Protein AF-N1PFD7-F1 (afdb_monomer_lite)

Structure (mmCIF, N/CA/C/O backbone):
data_AF-N1PFD7-F1
#
_entry.id   AF-N1PFD7-F1
#
loop_
_atom_site.group_PDB
_atom_site.id
_atom_site.type_symbol
_atom_site.label_atom_id
_atom_site.label_alt_id
_atom_site.label_comp_id
_atom_site.label_asym_id
_atom_site.label_entity_id
_atom_site.label_seq_id
_atom_site.pdbx_PDB_ins_code
_atom_site.Cartn_x
_atom_site.Cartn_y
_atom_site.Cartn_z
_atom_site.occupancy
_atom_site.B_iso_or_equiv
_atom_site.auth_seq_id
_atom_site.auth_comp_id
_atom_site.auth_asym_id
_atom_site.auth_atom_id
_atom_site.pdbx_PDB_model_num
ATOM 1 N N . MET A 1 1 ? -35.539 -11.789 31.499 1.00 64.06 1 MET A N 1
ATOM 2 C CA . MET A 1 1 ? -35.642 -10.390 31.976 1.00 64.06 1 MET A CA 1
ATOM 3 C C . MET A 1 1 ? -35.023 -10.196 33.360 1.00 64.06 1 MET A C 1
ATOM 5 O O . MET A 1 1 ? -34.307 -9.220 33.540 1.00 64.06 1 MET A O 1
ATOM 9 N N . ASP A 1 2 ? -35.191 -11.136 34.292 1.00 78.62 2 ASP A N 1
ATOM 10 C CA . ASP A 1 2 ? -34.724 -10.985 35.685 1.00 78.62 2 ASP A CA 1
ATOM 11 C C . ASP A 1 2 ? -33.212 -10.752 35.835 1.00 78.62 2 ASP A C 1
ATOM 13 O O . ASP A 1 2 ? -32.789 -9.860 36.567 1.00 78.62 2 ASP A O 1
ATOM 17 N N . ALA A 1 3 ? -32.384 -11.472 35.070 1.00 84.75 3 ALA A N 1
ATOM 18 C CA . ALA A 1 3 ? -30.929 -11.290 35.098 1.00 84.75 3 ALA A CA 1
ATOM 19 C C . ALA A 1 3 ? -30.470 -9.917 34.567 1.00 84.75 3 ALA A C 1
ATOM 21 O O . ALA A 1 3 ? -29.478 -9.369 35.043 1.00 84.75 3 ALA A O 1
ATOM 22 N N . HIS A 1 4 ? -31.184 -9.346 33.590 1.00 88.06 4 HIS A N 1
ATOM 23 C CA . HIS A 1 4 ? -30.894 -8.007 33.073 1.00 88.06 4 HIS A CA 1
ATOM 24 C C . HIS A 1 4 ? -31.263 -6.935 34.100 1.00 88.06 4 HIS A C 1
ATOM 26 O O . HIS A 1 4 ? -30.451 -6.062 34.396 1.00 88.06 4 HIS A O 1
ATOM 32 N N . ALA A 1 5 ? -32.461 -7.041 34.684 1.00 90.81 5 ALA A N 1
ATOM 33 C CA . ALA A 1 5 ? -32.922 -6.121 35.715 1.00 90.81 5 ALA A CA 1
ATOM 34 C C . ALA A 1 5 ? -31.962 -6.092 36.913 1.00 90.81 5 ALA A C 1
ATOM 36 O O . ALA A 1 5 ? -31.643 -5.017 37.416 1.00 90.81 5 ALA A O 1
ATOM 37 N N . GLU A 1 6 ? -31.436 -7.249 37.321 1.00 90.44 6 GLU A N 1
ATOM 38 C CA . GLU A 1 6 ? -30.446 -7.324 38.395 1.00 90.44 6 GLU A CA 1
ATOM 39 C C . GLU A 1 6 ? -29.131 -6.622 38.041 1.00 90.44 6 GLU A C 1
ATOM 41 O O . GLU A 1 6 ? -28.630 -5.813 38.822 1.00 90.44 6 GLU A O 1
ATOM 46 N N . ARG A 1 7 ? -28.608 -6.845 36.829 1.00 89.62 7 ARG A N 1
ATOM 47 C CA . ARG A 1 7 ? -27.406 -6.143 36.352 1.00 89.62 7 ARG A CA 1
ATOM 48 C C . ARG A 1 7 ? -27.603 -4.629 36.315 1.00 89.62 7 ARG A C 1
ATOM 50 O O . ARG A 1 7 ? -26.727 -3.892 36.758 1.00 89.62 7 ARG A O 1
ATOM 57 N N . VAL A 1 8 ? -28.753 -4.165 35.826 1.00 91.62 8 VAL A N 1
ATOM 58 C CA . VAL A 1 8 ? -29.091 -2.735 35.794 1.00 91.62 8 VAL A CA 1
ATOM 59 C C . VAL A 1 8 ? -29.184 -2.162 37.208 1.00 91.62 8 VAL A C 1
ATOM 61 O O . VAL A 1 8 ? -28.657 -1.077 37.451 1.00 91.62 8 VAL A O 1
ATOM 64 N N . ARG A 1 9 ? -29.788 -2.889 38.159 1.00 93.38 9 ARG A N 1
ATOM 65 C CA . ARG A 1 9 ? -29.837 -2.474 39.571 1.00 93.38 9 ARG A CA 1
ATOM 66 C C . ARG A 1 9 ? -28.442 -2.322 40.168 1.00 93.38 9 ARG A C 1
ATOM 68 O O . ARG A 1 9 ? -28.186 -1.307 40.810 1.00 93.38 9 ARG A O 1
ATOM 75 N N . GLN A 1 10 ? -27.545 -3.274 39.914 1.00 91.19 10 GLN A N 1
ATOM 76 C CA . GLN A 1 10 ? -26.170 -3.199 40.404 1.00 91.19 10 GLN A CA 1
ATOM 77 C C . GLN A 1 10 ? -25.421 -2.000 39.808 1.00 91.19 10 GLN A C 1
ATOM 79 O O . GLN A 1 10 ? -24.854 -1.201 40.547 1.00 91.19 10 GLN A O 1
ATOM 84 N N . ILE A 1 11 ? -25.495 -1.811 38.487 1.00 91.69 11 ILE A N 1
ATOM 85 C CA . ILE A 1 11 ? -24.873 -0.672 37.792 1.00 91.69 11 ILE A CA 1
ATOM 86 C C . ILE A 1 11 ? -25.395 0.664 38.342 1.00 91.69 11 ILE A C 1
ATOM 88 O O . ILE A 1 11 ? -24.620 1.596 38.562 1.00 91.69 11 ILE A O 1
ATOM 92 N N . ALA A 1 12 ? -26.704 0.763 38.587 1.00 93.00 12 ALA A N 1
ATOM 93 C CA . ALA A 1 12 ? -27.317 1.955 39.161 1.00 93.00 12 ALA A CA 1
ATOM 94 C C . ALA A 1 12 ? -26.865 2.201 40.610 1.00 93.00 12 ALA A C 1
ATOM 96 O O . ALA A 1 12 ? -26.624 3.350 40.986 1.00 93.00 12 ALA A O 1
ATOM 97 N N . ALA A 1 13 ? -26.720 1.144 41.415 1.00 93.25 13 ALA A N 1
ATOM 98 C CA . ALA A 1 13 ? -26.208 1.235 42.780 1.00 93.25 13 ALA A CA 1
ATOM 99 C C . ALA A 1 13 ? -24.746 1.709 42.807 1.00 93.25 13 ALA A C 1
ATOM 101 O O . ALA A 1 13 ? -24.420 2.616 43.574 1.00 93.25 13 ALA A O 1
ATOM 102 N N . ASP A 1 14 ? -23.899 1.178 41.924 1.00 90.88 14 ASP A N 1
ATOM 103 C CA . ASP A 1 14 ? -22.492 1.574 41.806 1.00 90.88 14 ASP A CA 1
ATOM 104 C C . ASP A 1 14 ? -22.367 3.042 41.365 1.00 90.88 14 ASP A C 1
ATOM 106 O O . ASP A 1 14 ? -21.641 3.830 41.978 1.00 90.88 14 ASP A O 1
ATOM 110 N N . ALA A 1 15 ? -23.137 3.449 40.348 1.00 91.62 15 ALA A N 1
ATOM 111 C CA . ALA A 1 15 ? -23.179 4.834 39.876 1.00 91.62 15 ALA A CA 1
ATOM 112 C C . ALA A 1 15 ? -23.631 5.804 40.976 1.00 91.62 15 ALA A C 1
ATOM 114 O O . ALA A 1 15 ? -23.041 6.876 41.143 1.00 91.62 15 ALA A O 1
ATOM 115 N N . LYS A 1 16 ? -24.645 5.412 41.757 1.00 93.44 16 LYS A N 1
ATOM 116 C CA . LYS A 1 16 ? -25.110 6.182 42.912 1.00 93.44 16 LYS A CA 1
ATOM 117 C C . LYS A 1 16 ? -24.032 6.274 43.995 1.00 93.44 16 LYS A C 1
ATOM 119 O O . LYS A 1 16 ? -23.765 7.368 44.477 1.00 93.44 16 LYS A O 1
ATOM 124 N N . GLY A 1 17 ? -23.354 5.172 44.315 1.00 92.62 17 GLY A N 1
ATOM 125 C CA . GLY A 1 17 ? -22.257 5.158 45.286 1.00 92.62 17 GLY A CA 1
ATOM 126 C C . GLY A 1 17 ? -21.114 6.105 44.906 1.00 92.62 17 GLY A C 1
ATOM 127 O O . GLY A 1 17 ? -20.614 6.856 45.749 1.00 92.62 17 GLY A O 1
ATOM 128 N N . PHE A 1 18 ? -20.732 6.151 43.626 1.00 91.75 18 PHE A N 1
ATOM 129 C CA . PHE A 1 18 ? -19.716 7.100 43.159 1.00 91.75 18 PHE A CA 1
ATOM 130 C C . PHE A 1 18 ? -20.194 8.554 43.181 1.00 91.75 18 PHE A C 1
ATOM 132 O O . PHE A 1 18 ? -19.414 9.450 43.512 1.00 91.75 18 PHE A O 1
ATOM 139 N N . HIS A 1 19 ? -21.468 8.796 42.865 1.00 90.06 19 HIS A N 1
ATOM 140 C CA . HIS A 1 19 ? -22.068 10.124 42.966 1.00 90.06 19 HIS A CA 1
ATOM 141 C C . HIS A 1 19 ? -22.077 10.632 44.417 1.00 90.06 19 HIS A C 1
ATOM 143 O O . HIS A 1 19 ? -21.604 11.739 44.686 1.00 90.06 19 HIS A O 1
ATOM 149 N N . ASP A 1 20 ? -22.534 9.805 45.358 1.00 93.31 20 ASP A N 1
ATOM 150 C CA . ASP A 1 20 ? -22.651 10.157 46.778 1.00 93.31 20 ASP A CA 1
ATOM 151 C C . ASP A 1 20 ? -21.273 10.415 47.416 1.00 93.31 20 ASP A C 1
ATOM 153 O O . ASP A 1 20 ? -21.113 11.318 48.239 1.00 93.31 20 ASP A O 1
ATOM 157 N N . THR A 1 21 ? -20.241 9.690 46.972 1.00 91.88 21 THR A N 1
ATOM 158 C CA . THR A 1 21 ? -18.845 9.879 47.411 1.00 91.88 21 THR A CA 1
ATOM 159 C C . THR A 1 21 ? -18.088 10.968 46.641 1.00 91.88 21 THR A C 1
ATOM 161 O O . THR A 1 21 ? -16.907 11.200 46.910 1.00 91.88 21 THR A O 1
ATOM 164 N N . LYS A 1 22 ? -18.740 11.657 45.689 1.00 90.25 22 LYS A N 1
ATOM 165 C CA . LYS A 1 22 ? -18.141 12.663 44.787 1.00 90.25 22 LYS A CA 1
ATOM 166 C C . LYS A 1 22 ? -16.885 12.163 44.055 1.00 90.25 22 LYS A C 1
ATOM 168 O O . LYS A 1 22 ? -16.014 12.956 43.685 1.00 90.25 22 LYS A O 1
ATOM 173 N N . GLN A 1 23 ? -16.779 10.855 43.830 1.00 88.69 23 GLN A N 1
ATOM 174 C CA . GLN A 1 23 ? -15.672 10.272 43.085 1.00 88.69 23 GLN A CA 1
ATOM 175 C C . GLN A 1 23 ? -15.891 10.431 41.582 1.00 88.69 23 GLN A C 1
ATOM 177 O O . GLN A 1 23 ? -16.994 10.272 41.063 1.00 88.69 23 GLN A O 1
ATOM 182 N N . ARG A 1 24 ? -14.809 10.711 40.850 1.00 87.88 24 ARG A N 1
ATOM 183 C CA . ARG A 1 24 ? -14.836 10.655 39.385 1.00 87.88 24 ARG A CA 1
ATOM 184 C C . ARG A 1 24 ? -14.820 9.197 38.942 1.00 87.88 24 ARG A C 1
ATOM 186 O O . ARG A 1 24 ? -13.932 8.446 39.339 1.00 87.88 24 ARG A O 1
ATOM 193 N N . TRP A 1 25 ? -15.746 8.835 38.063 1.00 88.81 25 TRP A N 1
ATOM 194 C CA . TRP A 1 25 ? -15.863 7.485 37.525 1.00 88.81 25 TRP A CA 1
ATOM 195 C C . TRP A 1 25 ? -16.022 7.495 36.000 1.00 88.81 25 TRP A C 1
ATOM 197 O O . TRP A 1 25 ? -16.266 8.539 35.389 1.00 88.81 25 TRP A O 1
ATOM 207 N N . ARG A 1 26 ? -15.825 6.335 35.369 1.00 87.25 26 ARG A N 1
ATOM 208 C CA . ARG A 1 26 ? -16.063 6.101 33.934 1.00 87.25 26 ARG A CA 1
ATOM 209 C C . ARG A 1 26 ? -16.787 4.780 33.711 1.00 87.25 26 ARG A C 1
ATOM 211 O O . ARG A 1 26 ? -16.725 3.889 34.550 1.00 87.25 26 ARG A O 1
ATOM 218 N N . ILE A 1 27 ? -17.427 4.649 32.553 1.00 86.75 27 ILE A N 1
ATOM 219 C CA . ILE A 1 27 ? -17.994 3.381 32.088 1.00 86.75 27 ILE A CA 1
ATOM 220 C C . ILE A 1 27 ? -16.948 2.678 31.231 1.00 86.75 27 ILE A C 1
ATOM 222 O O . ILE A 1 27 ? -16.462 3.249 30.255 1.00 86.75 27 ILE A O 1
ATOM 226 N N . ASN A 1 28 ? -16.616 1.443 31.589 1.00 83.31 28 ASN A N 1
ATOM 227 C CA . ASN A 1 28 ? -15.932 0.527 30.695 1.00 83.31 28 ASN A CA 1
ATOM 228 C C . ASN A 1 28 ? -16.988 -0.318 29.988 1.00 83.31 28 ASN A C 1
ATOM 230 O O . ASN A 1 28 ? -17.756 -1.030 30.628 1.00 83.31 28 ASN A O 1
ATOM 234 N N . HIS A 1 29 ? -17.035 -0.223 28.669 1.00 77.62 29 HIS A N 1
ATOM 235 C CA . HIS A 1 29 ? -17.922 -1.029 27.836 1.00 77.62 29 HIS A CA 1
ATOM 236 C C . HIS A 1 29 ? -17.163 -2.136 27.086 1.00 77.62 29 HIS A C 1
ATOM 238 O O . HIS A 1 29 ? -17.725 -2.813 26.237 1.00 77.62 29 HIS A O 1
ATOM 244 N N . GLY A 1 30 ? -15.888 -2.363 27.426 1.00 76.44 30 GLY A N 1
ATOM 245 C CA . GLY A 1 30 ? -15.042 -3.370 26.792 1.00 76.44 30 GLY A CA 1
ATOM 246 C C . GLY A 1 30 ? -14.397 -2.843 25.511 1.00 76.44 30 GLY A C 1
ATOM 247 O O . GLY A 1 30 ? -13.691 -1.832 25.537 1.00 76.44 30 GLY A O 1
ATOM 248 N N . SER A 1 31 ? -14.601 -3.535 24.388 1.00 65.69 31 SER A N 1
ATOM 249 C CA . SER A 1 31 ? -14.050 -3.109 23.102 1.00 65.69 31 SER A CA 1
ATOM 250 C C . SER A 1 31 ? -14.822 -1.915 22.560 1.00 65.69 31 SER A C 1
ATOM 252 O O . SER A 1 31 ? -16.031 -1.967 22.344 1.00 65.69 31 SER A O 1
ATOM 254 N N . THR A 1 32 ? -14.102 -0.837 22.294 1.00 63.28 32 THR A N 1
ATOM 255 C CA . THR A 1 32 ? -14.643 0.348 21.640 1.00 63.28 32 THR A CA 1
ATOM 256 C C . THR A 1 32 ? -14.026 0.390 20.250 1.00 63.28 32 THR A C 1
ATOM 258 O O . THR A 1 32 ? -12.801 0.341 20.152 1.00 63.28 32 THR A O 1
ATOM 261 N N . ASN A 1 33 ? -14.812 0.576 19.188 1.00 60.03 33 ASN A N 1
ATOM 262 C CA . ASN A 1 33 ? -14.269 0.902 17.858 1.00 60.03 33 ASN A CA 1
ATOM 263 C C . ASN A 1 33 ? -13.680 2.333 17.804 1.00 60.03 33 ASN A C 1
ATOM 265 O O . ASN A 1 33 ? -13.543 2.937 16.744 1.00 60.03 33 ASN A O 1
ATOM 269 N N . SER A 1 34 ? -13.338 2.905 18.964 1.00 61.59 34 SER A N 1
ATOM 270 C CA . SER A 1 34 ? -12.651 4.177 19.087 1.00 61.59 34 SER A CA 1
ATOM 271 C C . SER A 1 34 ? -11.149 3.959 18.980 1.00 61.59 34 SER A C 1
ATOM 273 O O . SER A 1 34 ? -10.547 3.200 19.735 1.00 61.59 34 SER A O 1
ATOM 275 N N . THR A 1 35 ? -10.518 4.712 18.089 1.00 60.19 35 THR A N 1
ATOM 276 C CA . THR A 1 35 ? -9.057 4.801 17.981 1.00 60.19 35 THR A CA 1
ATOM 277 C C . THR A 1 35 ? -8.436 5.681 19.072 1.00 60.19 35 THR A C 1
ATOM 279 O O . THR A 1 35 ? -7.214 5.834 19.126 1.00 60.19 35 THR A O 1
ATOM 282 N N . ARG A 1 36 ? -9.252 6.278 19.955 1.00 65.00 36 ARG A N 1
ATOM 283 C CA . ARG A 1 36 ? -8.788 7.173 21.016 1.00 65.00 36 ARG A CA 1
ATOM 284 C C . ARG A 1 36 ? -8.163 6.368 22.149 1.00 65.00 36 ARG A C 1
ATOM 286 O O . ARG A 1 36 ? -8.782 5.455 22.685 1.00 65.00 36 ARG A O 1
ATOM 293 N N . ASN A 1 37 ? -6.962 6.759 22.568 1.00 59.97 37 ASN A N 1
ATOM 294 C CA . ASN A 1 37 ? -6.283 6.114 23.685 1.00 59.97 37 ASN A CA 1
ATOM 295 C C . ASN A 1 37 ? -7.033 6.426 24.994 1.00 59.97 37 ASN A C 1
ATOM 297 O O . ASN A 1 37 ? -6.977 7.548 25.506 1.00 59.97 37 ASN A O 1
ATOM 301 N N . GLN A 1 38 ? -7.809 5.468 25.501 1.00 63.84 38 GLN A N 1
ATOM 302 C CA . GLN A 1 38 ? -8.575 5.631 26.732 1.00 63.84 38 GLN A CA 1
ATOM 303 C C . GLN A 1 38 ? -7.774 5.079 27.916 1.00 63.84 38 GLN A C 1
ATOM 305 O O . GLN A 1 38 ? -7.751 3.878 28.156 1.00 63.84 38 GLN A O 1
ATOM 310 N N . SER A 1 39 ? -7.117 5.958 28.678 1.00 62.47 39 SER A N 1
ATOM 311 C CA . SER A 1 39 ? -6.536 5.581 29.972 1.00 62.47 39 SER A CA 1
ATOM 312 C C . SER A 1 39 ? -7.609 5.627 31.061 1.00 62.47 39 SER A C 1
ATOM 314 O O . SER A 1 39 ? -8.247 6.662 31.267 1.00 62.47 39 SER A O 1
ATOM 316 N N . THR A 1 40 ? -7.793 4.508 31.759 1.00 65.19 40 THR A N 1
ATOM 317 C CA . THR A 1 40 ? -8.616 4.375 32.976 1.00 65.19 40 THR A CA 1
ATOM 318 C C . THR A 1 40 ? -7.760 4.296 34.245 1.00 65.19 40 THR A C 1
ATOM 320 O O . THR A 1 40 ? -8.276 4.066 35.338 1.00 65.19 40 THR A O 1
ATOM 323 N N . LYS A 1 41 ? -6.439 4.491 34.125 1.00 64.44 41 LYS A N 1
ATOM 324 C CA . LYS A 1 41 ? -5.487 4.312 35.226 1.00 64.44 41 LYS A CA 1
ATOM 325 C C . LYS A 1 41 ? -5.784 5.308 36.356 1.00 64.44 41 LYS A C 1
ATOM 327 O O . LYS A 1 41 ? -5.662 6.514 36.162 1.00 64.44 41 LYS A O 1
ATOM 332 N N . GLY A 1 42 ? -6.160 4.786 37.525 1.00 68.56 42 GLY A N 1
ATOM 333 C CA . GLY A 1 42 ? -6.456 5.578 38.726 1.00 68.56 42 GLY A CA 1
ATOM 334 C C . GLY A 1 42 ? -7.877 6.152 38.807 1.00 68.56 42 GLY A C 1
ATOM 335 O O . GLY A 1 42 ? -8.118 7.006 39.654 1.00 68.56 42 GLY A O 1
ATOM 336 N N . MET A 1 43 ? -8.808 5.717 37.951 1.00 76.94 43 MET A N 1
ATOM 337 C CA . MET A 1 43 ? -10.224 6.097 38.034 1.00 76.94 43 MET A CA 1
ATOM 338 C C . MET A 1 43 ? -11.087 4.921 38.494 1.00 76.94 43 MET A C 1
ATOM 340 O O . MET A 1 43 ? -10.809 3.778 38.139 1.00 76.94 43 MET A O 1
ATOM 344 N N . SER A 1 44 ? -12.163 5.211 39.225 1.00 84.62 44 SER A N 1
ATOM 345 C CA . SER A 1 44 ? -13.221 4.235 39.497 1.00 84.62 44 SER A CA 1
ATOM 346 C C . SER A 1 44 ? -13.962 3.901 38.196 1.00 84.62 44 SER A C 1
ATOM 348 O O . SER A 1 44 ? -14.225 4.788 37.377 1.00 84.62 44 SER A O 1
ATOM 350 N N . VAL A 1 45 ? -14.276 2.626 37.967 1.00 87.44 45 VAL A N 1
ATOM 351 C CA . VAL A 1 45 ? -14.846 2.151 36.698 1.00 87.44 45 VAL A CA 1
ATOM 352 C C . VAL A 1 45 ? -16.076 1.292 36.957 1.00 87.44 45 VAL A C 1
ATOM 354 O O . VAL A 1 45 ? -16.018 0.368 37.761 1.00 87.44 45 VAL A O 1
ATOM 357 N N . ILE A 1 46 ? -17.160 1.572 36.233 1.00 89.38 46 ILE A N 1
ATOM 358 C CA . ILE A 1 46 ? -18.333 0.698 36.135 1.00 89.38 46 ILE A CA 1
ATOM 359 C C . ILE A 1 46 ? -18.174 -0.163 34.886 1.00 89.38 46 ILE A C 1
ATOM 361 O O . ILE A 1 46 ? -18.070 0.369 33.778 1.00 89.38 46 ILE A O 1
ATOM 365 N N . ASP A 1 47 ? -18.136 -1.481 35.056 1.00 85.56 47 ASP A N 1
ATOM 366 C CA . ASP A 1 47 ? -17.981 -2.424 33.949 1.00 85.56 47 ASP A CA 1
ATOM 367 C C . ASP A 1 47 ? -19.344 -2.864 33.396 1.00 85.56 47 ASP A C 1
ATOM 369 O O . ASP A 1 47 ? -20.140 -3.513 34.070 1.00 85.56 47 ASP A O 1
ATOM 373 N N . THR A 1 48 ? -19.594 -2.517 32.137 1.00 88.50 48 THR A N 1
ATOM 374 C CA . THR A 1 48 ? -20.792 -2.889 31.371 1.00 88.50 48 THR A CA 1
ATOM 375 C C . THR A 1 48 ? -20.475 -3.880 30.251 1.00 88.50 48 THR A C 1
ATOM 377 O O . THR A 1 48 ? -21.376 -4.267 29.510 1.00 88.50 48 THR A O 1
ATOM 380 N N . SER A 1 49 ? -19.222 -4.341 30.125 1.00 84.75 49 SER A N 1
ATOM 381 C CA . SER A 1 49 ? -18.765 -5.215 29.028 1.00 84.75 49 SER A CA 1
ATOM 382 C C . SER A 1 49 ? -19.553 -6.525 28.899 1.00 84.75 49 SER A C 1
ATOM 384 O O . SER A 1 49 ? -19.645 -7.093 27.815 1.00 84.75 49 SER A O 1
ATOM 386 N N . LYS A 1 50 ? -20.177 -6.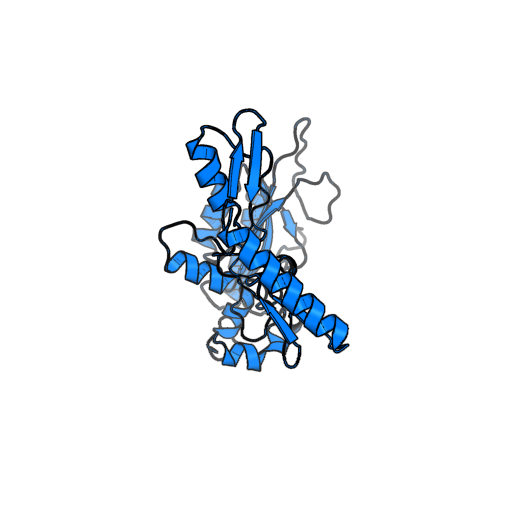985 29.990 1.00 85.81 50 LYS A N 1
ATOM 387 C CA . LYS A 1 50 ? -21.012 -8.197 30.036 1.00 85.81 50 LYS A CA 1
ATOM 388 C C . LYS A 1 50 ? -22.480 -7.973 29.647 1.00 85.81 50 LYS A C 1
ATOM 390 O O . LYS A 1 50 ? -23.267 -8.915 29.694 1.00 85.81 50 LYS A O 1
ATOM 395 N N . MET A 1 51 ? -22.874 -6.743 29.314 1.00 89.31 51 MET A N 1
ATOM 396 C CA . MET A 1 51 ? -24.225 -6.417 28.851 1.00 89.31 51 MET A CA 1
ATOM 397 C C . MET A 1 51 ? -24.364 -6.680 27.343 1.00 89.31 51 MET A C 1
ATOM 399 O O . MET A 1 51 ? -24.453 -5.741 26.556 1.00 89.31 51 MET A O 1
ATOM 403 N N . ASN A 1 52 ? -24.332 -7.948 26.940 1.00 90.12 52 ASN A N 1
ATOM 404 C CA . ASN A 1 52 ? -24.271 -8.395 25.546 1.00 90.12 52 ASN A CA 1
ATOM 405 C C . ASN A 1 52 ? -25.351 -9.432 25.171 1.00 90.12 52 ASN A C 1
ATOM 407 O O . ASN A 1 52 ? -25.138 -10.246 24.273 1.00 90.12 52 ASN A O 1
ATOM 411 N N . HIS A 1 53 ? -26.507 -9.413 25.840 1.00 90.94 53 HIS A N 1
ATOM 412 C CA . HIS A 1 53 ? -27.611 -10.340 25.579 1.00 90.94 53 HIS A CA 1
ATOM 413 C C . HIS A 1 53 ? -28.749 -9.703 24.774 1.00 90.94 53 HIS A C 1
ATOM 415 O O . HIS A 1 53 ? -29.107 -8.539 24.965 1.00 90.94 53 HIS A O 1
ATOM 421 N N . ILE A 1 54 ? -29.387 -10.519 23.937 1.00 91.81 54 ILE A N 1
ATOM 422 C CA . ILE A 1 54 ? -30.687 -10.211 23.335 1.00 91.81 54 ILE A CA 1
ATOM 423 C C . ILE A 1 54 ? -31.763 -10.562 24.365 1.00 91.81 54 ILE A C 1
ATOM 425 O O . ILE A 1 54 ? -31.795 -11.679 24.880 1.00 91.81 54 ILE A O 1
ATOM 429 N N . LEU A 1 55 ? -32.610 -9.595 24.714 1.00 92.81 55 LEU A N 1
ATOM 430 C CA . LEU A 1 55 ? -33.599 -9.730 25.785 1.00 92.81 55 LEU A CA 1
ATOM 431 C C . LEU A 1 55 ? -34.934 -10.264 25.269 1.00 92.81 55 LEU A C 1
ATOM 433 O O . LEU A 1 55 ? -35.542 -11.106 25.931 1.00 92.81 55 LEU A O 1
ATOM 437 N N . SER A 1 56 ? -35.386 -9.779 24.111 1.00 92.56 56 SER A N 1
ATOM 438 C CA . SER A 1 56 ? -36.609 -10.246 23.452 1.00 92.56 56 SER A CA 1
ATOM 439 C C . SER A 1 56 ? -36.660 -9.821 21.986 1.00 92.56 56 SER A C 1
ATOM 441 O O . SER A 1 56 ? -36.143 -8.762 21.629 1.00 92.56 56 SER A O 1
ATOM 443 N N . ILE A 1 57 ? -37.346 -10.614 21.163 1.00 92.38 57 ILE A N 1
ATOM 444 C CA . ILE A 1 57 ? -37.641 -10.325 19.756 1.00 92.38 57 ILE A CA 1
ATOM 445 C C . ILE A 1 57 ? -39.166 -10.338 19.603 1.00 92.38 57 ILE A C 1
ATOM 447 O O . ILE A 1 57 ? -39.802 -11.332 19.945 1.00 92.38 57 ILE A O 1
ATOM 451 N N . ASP A 1 58 ? -39.748 -9.235 19.137 1.00 92.56 58 ASP A N 1
ATOM 452 C CA . ASP A 1 58 ? -41.175 -9.097 18.827 1.00 92.56 58 ASP A CA 1
ATOM 453 C C . ASP A 1 58 ? -41.322 -9.017 17.300 1.00 92.56 58 ASP A C 1
ATOM 455 O O . ASP A 1 58 ? -41.000 -7.997 16.680 1.00 92.56 58 ASP A O 1
ATOM 459 N N . THR A 1 59 ? -41.754 -10.126 16.696 1.00 92.56 59 THR A N 1
ATOM 460 C CA . THR A 1 59 ? -41.885 -10.277 15.241 1.00 92.56 59 THR A CA 1
ATOM 461 C C . THR A 1 59 ? -43.114 -9.566 14.678 1.00 92.56 59 THR A C 1
ATOM 463 O O . THR A 1 59 ? -43.102 -9.197 13.509 1.00 92.56 59 THR A O 1
ATOM 466 N N . GLU A 1 60 ? -44.148 -9.318 15.487 1.00 92.62 60 GLU A N 1
ATOM 467 C CA . GLU A 1 60 ? -45.343 -8.586 15.053 1.00 92.62 60 GLU A CA 1
ATOM 468 C C . GLU A 1 60 ? -45.061 -7.085 14.958 1.00 92.62 60 GLU A C 1
ATOM 470 O O . GLU A 1 60 ? -45.457 -6.426 13.997 1.00 92.62 60 GLU A O 1
ATOM 475 N N . LYS A 1 61 ? -44.335 -6.538 15.941 1.00 92.75 61 LYS A N 1
ATOM 476 C CA . LYS A 1 61 ? -43.953 -5.117 15.974 1.00 92.75 61 LYS A CA 1
ATOM 477 C C . LYS A 1 61 ? -42.637 -4.818 15.267 1.00 92.75 61 LYS A C 1
ATOM 479 O O . LYS A 1 61 ? -42.239 -3.655 15.225 1.00 92.75 61 LYS A O 1
ATOM 484 N N . LEU A 1 62 ? -41.957 -5.845 14.749 1.00 89.31 62 LEU A N 1
ATOM 485 C CA . LEU A 1 62 ? -40.632 -5.748 14.128 1.00 89.31 62 LEU A CA 1
ATOM 486 C C . LEU A 1 62 ? -39.629 -5.016 15.032 1.00 89.31 62 LEU A C 1
ATOM 488 O O . LEU A 1 62 ? -38.888 -4.134 14.595 1.00 89.31 62 LEU A O 1
ATOM 492 N N . SER A 1 63 ? -39.630 -5.362 16.320 1.00 90.38 63 SER A N 1
ATOM 493 C CA . SER A 1 63 ? -38.793 -4.709 17.325 1.00 90.38 63 SER A CA 1
ATOM 494 C C . SER A 1 63 ? -37.967 -5.729 18.097 1.00 90.38 63 SER A C 1
ATOM 496 O O . SER A 1 63 ? -38.431 -6.820 18.420 1.00 90.38 63 SER A O 1
ATOM 498 N N . ILE A 1 64 ? -36.723 -5.370 18.397 1.00 90.56 64 ILE A N 1
ATOM 499 C CA . ILE A 1 64 ? -35.806 -6.194 19.176 1.00 90.56 64 ILE A CA 1
ATOM 500 C C . ILE A 1 64 ? -35.298 -5.389 20.365 1.00 90.56 64 ILE A C 1
ATOM 502 O O . ILE A 1 64 ? -34.906 -4.230 20.227 1.00 90.56 64 ILE A O 1
ATOM 506 N N . LEU A 1 65 ? -35.319 -6.005 21.543 1.00 92.50 65 LEU A N 1
ATOM 507 C CA . LEU A 1 65 ? -34.781 -5.421 22.761 1.00 92.50 65 LEU A CA 1
ATOM 508 C C . LEU A 1 65 ? -33.446 -6.096 23.070 1.00 92.50 65 LEU A C 1
ATOM 510 O O . LEU A 1 65 ? -33.392 -7.304 23.304 1.00 92.50 65 LEU A O 1
ATOM 514 N N . VAL A 1 66 ? -32.373 -5.311 23.078 1.00 91.62 66 VAL A N 1
ATOM 515 C CA . VAL A 1 66 ? -31.003 -5.792 23.282 1.00 91.62 66 VAL A CA 1
ATOM 516 C C . VAL A 1 66 ? -30.274 -4.992 24.346 1.00 91.62 66 VAL A C 1
ATOM 518 O O . VAL A 1 66 ? -30.568 -3.823 24.590 1.00 91.62 66 VAL A O 1
ATOM 521 N N . GLU A 1 67 ? -29.298 -5.633 24.975 1.00 91.56 67 GLU A N 1
ATOM 522 C CA . GLU A 1 67 ? -28.319 -4.957 25.813 1.00 91.56 67 GLU A CA 1
ATOM 523 C C . GLU A 1 67 ? -27.294 -4.164 24.961 1.00 91.56 67 GLU A C 1
ATOM 525 O O . GLU A 1 67 ? -27.050 -4.506 23.802 1.00 91.56 67 GLU A O 1
ATOM 530 N N . PRO A 1 68 ? -26.672 -3.102 25.512 1.00 86.44 68 PRO A N 1
ATOM 531 C CA . PRO A 1 68 ? -25.869 -2.140 24.745 1.00 86.44 68 PRO A CA 1
ATOM 532 C C . PRO A 1 68 ? -24.605 -2.689 24.062 1.00 86.44 68 PRO A C 1
ATOM 534 O O . PRO A 1 68 ? -24.113 -2.042 23.142 1.00 86.44 68 PRO A O 1
ATOM 537 N N . ASN A 1 69 ? -24.065 -3.837 24.486 1.00 86.38 69 ASN A N 1
ATOM 538 C CA . ASN A 1 69 ? -22.871 -4.457 23.893 1.00 86.38 69 ASN A CA 1
ATOM 539 C C . ASN A 1 69 ? -23.193 -5.714 23.062 1.00 86.38 69 ASN A C 1
ATOM 541 O O . ASN A 1 69 ? -22.307 -6.541 22.849 1.00 86.38 69 ASN A O 1
ATOM 545 N N . VAL A 1 70 ? -24.440 -5.898 22.603 1.00 86.56 70 VAL A N 1
ATOM 546 C CA . VAL A 1 70 ? -24.748 -6.932 21.599 1.00 86.56 70 VAL A CA 1
ATOM 547 C C . VAL A 1 70 ? -24.082 -6.541 20.272 1.00 86.56 70 VAL A C 1
ATOM 549 O O . VAL A 1 70 ? -24.394 -5.474 19.740 1.00 86.56 70 VAL A O 1
ATOM 552 N N . PRO A 1 71 ? -23.166 -7.362 19.728 1.00 81.31 71 PRO A N 1
ATOM 553 C CA . PRO A 1 71 ? -22.542 -7.068 18.447 1.00 81.31 71 PRO A CA 1
ATOM 554 C C . PRO A 1 71 ? -23.539 -7.281 17.296 1.00 81.31 71 PRO A C 1
ATOM 556 O O . PRO A 1 71 ? -24.497 -8.053 17.403 1.00 81.31 71 PRO A O 1
ATOM 559 N N . MET A 1 72 ? -23.338 -6.548 16.200 1.00 83.44 72 MET A N 1
ATOM 560 C CA . MET A 1 72 ? -24.292 -6.505 15.088 1.00 83.44 72 MET A CA 1
ATOM 561 C C . MET A 1 72 ? -24.433 -7.849 14.365 1.00 83.44 72 MET A C 1
ATOM 563 O O . MET A 1 72 ? -25.535 -8.204 13.956 1.00 83.44 72 MET A O 1
ATOM 567 N N . ASP A 1 73 ? -23.356 -8.625 14.263 1.00 81.62 73 ASP A N 1
ATOM 568 C CA . ASP A 1 73 ? -23.367 -9.989 13.725 1.00 81.62 73 ASP A CA 1
ATOM 569 C C . ASP A 1 73 ? -24.355 -10.898 14.479 1.00 81.62 73 ASP A C 1
ATOM 571 O O . ASP A 1 73 ? -25.188 -11.562 13.865 1.00 81.62 73 ASP A O 1
ATOM 575 N N . ARG A 1 74 ? -24.351 -10.856 15.815 1.00 86.69 74 ARG A N 1
ATOM 576 C CA . ARG A 1 74 ? -25.276 -11.610 16.674 1.00 86.69 74 ARG A CA 1
ATOM 577 C C . ARG A 1 74 ? -26.713 -11.135 16.534 1.00 86.69 74 ARG A C 1
ATOM 579 O O . ARG A 1 74 ? -27.628 -11.954 16.591 1.00 86.69 74 ARG A O 1
ATOM 586 N N . LEU A 1 75 ? -26.919 -9.832 16.346 1.00 87.81 75 LEU A N 1
ATOM 587 C CA . LEU A 1 75 ? -28.240 -9.270 16.065 1.00 87.81 75 LEU A CA 1
ATOM 588 C C . LEU A 1 75 ? -28.799 -9.823 14.742 1.00 87.81 75 LEU A C 1
ATOM 590 O O . LEU A 1 75 ? -29.967 -10.210 14.677 1.00 87.81 75 LEU A O 1
ATOM 594 N N . ILE A 1 76 ? -27.961 -9.889 13.703 1.00 87.19 76 ILE A N 1
ATOM 595 C CA . ILE A 1 76 ? -28.323 -10.454 12.399 1.00 87.19 76 ILE A CA 1
ATOM 596 C C . ILE A 1 76 ? -28.622 -11.948 12.534 1.00 87.19 76 ILE A C 1
ATOM 598 O O . ILE A 1 76 ? -29.689 -12.378 12.115 1.00 87.19 76 ILE A O 1
ATOM 602 N N . GLU A 1 77 ? -27.738 -12.732 13.160 1.00 88.31 77 GLU A N 1
ATOM 603 C CA . GLU A 1 77 ? -27.960 -14.172 13.375 1.00 88.31 77 GLU A CA 1
ATOM 604 C C . GLU A 1 77 ? -29.311 -14.443 14.055 1.00 88.31 77 GLU A C 1
ATOM 606 O O . GLU A 1 77 ? -30.063 -15.319 13.629 1.00 88.31 77 GLU A O 1
ATOM 611 N N . ALA A 1 78 ? -29.644 -13.665 15.088 1.00 90.88 78 ALA A N 1
ATOM 612 C CA . ALA A 1 78 ? -30.883 -13.836 15.835 1.00 90.88 78 ALA A CA 1
ATOM 613 C C . ALA A 1 78 ? -32.133 -13.405 15.054 1.00 90.88 78 ALA A C 1
ATOM 615 O O . ALA A 1 78 ? -33.173 -14.042 15.172 1.00 90.88 78 ALA A O 1
ATOM 616 N N . THR A 1 79 ? -32.055 -12.336 14.261 1.00 91.00 79 THR A N 1
ATOM 617 C CA . THR A 1 79 ? -33.191 -11.870 13.445 1.00 91.00 79 THR A CA 1
ATOM 618 C C . THR A 1 79 ? -33.432 -12.769 12.235 1.00 91.00 79 THR A C 1
ATOM 620 O O . THR A 1 79 ? -34.587 -13.075 11.935 1.00 91.00 79 THR A O 1
ATOM 623 N N . LEU A 1 80 ? -32.366 -13.286 11.617 1.00 90.75 80 LEU A N 1
ATOM 624 C CA . LEU A 1 80 ? -32.453 -14.247 10.516 1.00 90.75 80 LEU A CA 1
ATOM 625 C C . LEU A 1 80 ? -33.145 -15.548 10.930 1.00 90.75 80 LEU A C 1
ATOM 627 O O . LEU A 1 80 ? -33.855 -16.133 10.120 1.00 90.75 80 LEU A O 1
ATOM 631 N N . ALA A 1 81 ? -33.004 -15.978 12.188 1.00 91.12 81 ALA A N 1
ATOM 632 C CA . ALA A 1 81 ? -33.738 -17.131 12.720 1.00 91.12 81 ALA A CA 1
ATOM 633 C C . ALA A 1 81 ? -35.272 -16.941 12.723 1.00 91.12 81 ALA A C 1
ATOM 635 O O . ALA A 1 81 ? -36.007 -17.914 12.882 1.00 91.12 81 ALA A O 1
ATOM 636 N N . HIS A 1 82 ? -35.748 -15.705 12.550 1.00 90.94 82 HIS A N 1
ATOM 637 C CA . HIS A 1 82 ? -37.158 -15.341 12.411 1.00 90.94 82 HIS A CA 1
ATOM 638 C C . HIS A 1 82 ? -37.514 -14.867 10.991 1.00 90.94 82 HIS A C 1
ATOM 640 O O . HIS A 1 82 ? -38.546 -14.224 10.819 1.00 90.94 82 HIS A O 1
ATOM 646 N N . ASP A 1 83 ? -36.659 -15.135 9.996 1.00 91.38 83 ASP A N 1
ATOM 647 C CA . ASP A 1 83 ? -36.796 -14.661 8.609 1.00 91.38 83 ASP A CA 1
ATOM 648 C C . ASP A 1 83 ? -36.867 -13.124 8.482 1.00 91.38 83 ASP A C 1
ATOM 650 O O . ASP A 1 83 ? -37.427 -12.574 7.531 1.00 91.38 83 ASP A O 1
ATOM 654 N N . LEU A 1 84 ? -36.278 -12.409 9.445 1.00 87.94 84 LEU A N 1
ATOM 655 C CA . LEU A 1 84 ? -36.200 -10.950 9.476 1.00 87.94 84 LEU A CA 1
ATOM 656 C C . LEU A 1 84 ? -34.749 -10.486 9.335 1.00 87.94 84 LEU A C 1
ATOM 658 O O . LEU A 1 84 ? -33.811 -11.171 9.734 1.00 87.94 84 LEU A O 1
ATOM 662 N N . ILE A 1 85 ? -34.556 -9.282 8.800 1.00 85.12 85 ILE A N 1
ATOM 663 C CA . ILE A 1 85 ? -33.245 -8.632 8.735 1.00 85.12 85 ILE A CA 1
ATOM 664 C C . ILE A 1 85 ? -33.375 -7.164 9.161 1.00 85.12 85 ILE A C 1
ATOM 666 O O . ILE A 1 85 ? -34.350 -6.509 8.781 1.00 85.12 85 ILE A O 1
ATOM 670 N N . PRO A 1 86 ? -32.433 -6.610 9.948 1.00 81.25 86 PRO A N 1
ATOM 671 C CA . PRO A 1 86 ? -32.449 -5.192 10.278 1.00 81.25 86 PRO A CA 1
ATOM 672 C C . PRO A 1 86 ? -32.260 -4.345 9.014 1.00 81.25 86 PRO A C 1
ATOM 674 O O . PRO A 1 86 ? -31.369 -4.611 8.210 1.00 81.25 86 PRO A O 1
ATOM 677 N N . SER A 1 87 ? -33.053 -3.283 8.858 1.00 76.69 87 SER A N 1
ATOM 678 C CA . SER A 1 87 ? -33.007 -2.417 7.667 1.00 76.69 87 SER A CA 1
ATOM 679 C C . SER A 1 87 ? -31.673 -1.683 7.476 1.00 76.69 87 SER A C 1
ATOM 681 O O . SER A 1 87 ? -31.347 -1.278 6.363 1.00 76.69 87 SER A O 1
ATOM 683 N N . LEU A 1 88 ? -30.907 -1.480 8.551 1.00 68.69 88 LEU A N 1
ATOM 684 C CA . LEU A 1 88 ? -29.582 -0.870 8.519 1.00 68.69 88 LEU A CA 1
ATOM 685 C C . LEU A 1 88 ? -28.690 -1.549 9.556 1.00 68.69 88 LEU A C 1
ATOM 687 O O . LEU A 1 88 ? -28.989 -1.523 10.748 1.00 68.69 88 LEU A O 1
ATOM 691 N N . VAL A 1 89 ? -27.568 -2.100 9.101 1.00 66.56 89 VAL A N 1
ATOM 692 C CA . VAL A 1 89 ? -26.533 -2.659 9.969 1.00 66.56 89 VAL A CA 1
ATOM 693 C C . VAL A 1 89 ? -25.275 -1.818 9.796 1.00 66.56 89 VAL A C 1
ATOM 695 O O . VAL A 1 89 ? -24.595 -1.894 8.775 1.00 66.56 89 VAL A O 1
ATOM 698 N N . ILE A 1 90 ? -24.973 -0.990 10.794 1.00 62.44 90 ILE A N 1
ATOM 699 C CA . ILE A 1 90 ? -23.676 -0.313 10.887 1.00 62.44 90 ILE A CA 1
ATOM 700 C C . ILE A 1 90 ? -22.749 -1.265 11.637 1.00 62.44 90 ILE A C 1
ATOM 702 O O . ILE A 1 90 ?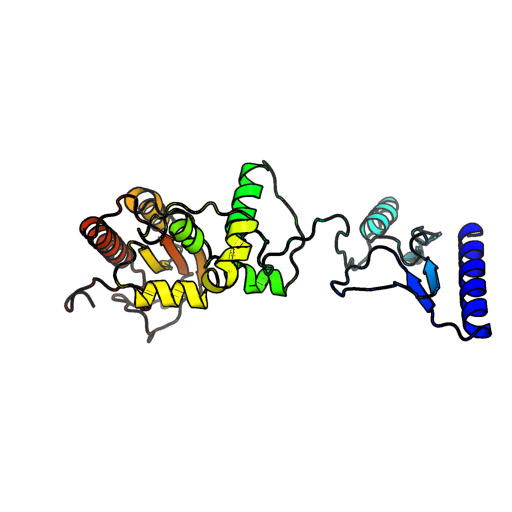 -22.714 -1.243 12.866 1.00 62.44 90 ILE A O 1
ATOM 706 N N . ASP A 1 91 ? -22.052 -2.131 10.903 1.00 62.25 91 ASP A N 1
ATOM 707 C CA . ASP A 1 91 ? -21.117 -3.088 11.493 1.00 62.25 91 ASP A CA 1
ATOM 708 C C . ASP A 1 91 ? -19.657 -2.688 11.255 1.00 62.25 91 ASP A C 1
ATOM 710 O O . ASP A 1 91 ? -19.258 -2.241 10.178 1.00 62.25 91 ASP A O 1
ATOM 714 N N . PHE A 1 92 ? -18.863 -2.878 12.300 1.00 60.12 92 PHE A N 1
ATOM 715 C CA . PHE A 1 92 ? -17.411 -2.857 12.288 1.00 60.12 92 PHE A CA 1
ATOM 716 C C . PHE A 1 92 ? -17.003 -4.166 12.955 1.00 60.12 92 PHE A C 1
ATOM 718 O O . PHE A 1 92 ? -17.132 -4.256 14.181 1.00 60.12 92 PHE A O 1
ATOM 725 N N . PRO A 1 93 ? -16.522 -5.170 12.202 1.00 61.31 93 PRO A N 1
ATOM 726 C CA . PRO A 1 93 ? -16.225 -6.469 12.780 1.00 61.31 93 PRO A CA 1
ATOM 727 C C . PRO A 1 93 ? -15.093 -6.313 13.802 1.00 61.31 93 PRO A C 1
ATOM 729 O O . PRO A 1 93 ? -13.921 -6.178 13.446 1.00 61.31 93 PRO A O 1
ATOM 732 N N . ALA A 1 94 ? -15.445 -6.291 15.090 1.00 58.38 94 ALA A N 1
ATOM 733 C CA . ALA A 1 94 ? -14.518 -6.003 16.188 1.00 58.38 94 ALA A CA 1
ATOM 734 C C . ALA A 1 94 ? -13.417 -7.072 16.339 1.00 58.38 94 ALA A C 1
ATOM 736 O O . ALA A 1 94 ? -12.432 -6.862 17.045 1.00 58.38 94 ALA A O 1
ATOM 737 N N . SER A 1 95 ? -13.580 -8.218 15.674 1.00 70.69 95 SER A N 1
ATOM 738 C CA . SER A 1 95 ? -12.631 -9.329 15.637 1.00 70.69 95 SER A CA 1
ATOM 739 C C . SER A 1 95 ? -11.491 -9.145 14.631 1.00 70.69 95 SER A C 1
ATOM 741 O O . SER A 1 95 ? -10.520 -9.903 14.680 1.00 70.69 95 SER A O 1
ATOM 743 N N . LEU A 1 96 ? -11.577 -8.171 13.718 1.00 80.69 96 LEU A N 1
ATOM 744 C CA . LEU A 1 96 ? -10.550 -7.991 12.696 1.00 80.69 96 LEU A CA 1
ATOM 745 C C . LEU A 1 96 ? -9.289 -7.332 13.275 1.00 80.69 96 LEU A C 1
ATOM 747 O O . LEU A 1 96 ? -9.378 -6.366 14.039 1.00 80.69 96 LEU A O 1
ATOM 751 N N . PRO A 1 97 ? -8.090 -7.806 12.895 1.00 86.94 97 PRO A N 1
ATOM 752 C CA . PRO A 1 97 ? -6.844 -7.216 13.362 1.00 86.94 97 PRO A CA 1
ATOM 753 C C . PRO A 1 97 ? -6.678 -5.793 12.815 1.00 86.94 97 PRO A C 1
ATOM 755 O O . PRO A 1 97 ? -6.939 -5.529 11.640 1.00 86.94 97 PRO A O 1
ATOM 758 N N . VAL A 1 98 ? -6.207 -4.880 13.668 1.00 90.00 98 VAL A N 1
ATOM 759 C CA . VAL A 1 98 ? -5.894 -3.497 13.282 1.00 90.00 98 VAL A CA 1
ATOM 760 C C . VAL A 1 98 ? -4.431 -3.397 12.851 1.00 90.00 98 VAL A C 1
ATOM 762 O O . VAL A 1 98 ? -3.536 -3.700 13.640 1.00 90.00 98 VAL A O 1
ATOM 765 N N . GLN A 1 99 ? -4.184 -2.914 11.634 1.00 93.44 99 GLN A N 1
ATOM 766 C CA . GLN A 1 99 ? -2.851 -2.699 11.072 1.00 93.44 99 GLN A CA 1
ATOM 767 C C . GLN A 1 99 ? -2.533 -1.199 10.946 1.00 93.44 99 GLN A C 1
ATOM 769 O O . GLN A 1 99 ? -3.393 -0.386 10.603 1.00 93.44 99 GLN A O 1
ATOM 774 N N . ARG A 1 100 ? -1.277 -0.833 11.232 1.00 94.25 100 ARG A N 1
ATOM 775 C CA . ARG A 1 100 ? -0.733 0.537 11.154 1.00 94.25 100 ARG A CA 1
ATOM 776 C C . ARG A 1 100 ? 0.596 0.559 10.396 1.00 94.25 100 ARG A C 1
ATOM 778 O O . ARG A 1 100 ? 1.225 -0.490 10.240 1.00 94.25 100 ARG A O 1
ATOM 785 N N . PHE A 1 101 ? 0.985 1.733 9.914 1.00 94.31 101 PHE A N 1
ATOM 786 C CA . PHE A 1 101 ? 2.152 1.945 9.054 1.00 94.31 101 PHE A CA 1
ATOM 787 C C . PHE A 1 101 ? 2.961 3.200 9.411 1.00 94.31 101 PHE A C 1
ATOM 789 O O . PHE A 1 101 ? 4.062 3.370 8.894 1.00 94.31 101 PHE A O 1
ATOM 796 N N . SER A 1 102 ? 2.443 4.095 10.257 1.00 91.00 102 SER A N 1
ATOM 797 C CA . SER A 1 102 ? 3.064 5.393 10.540 1.00 91.00 102 SER A CA 1
ATOM 798 C C . SER A 1 102 ? 4.159 5.372 11.613 1.00 91.00 102 SER A C 1
ATOM 800 O O . SER A 1 102 ? 4.925 6.337 11.687 1.00 91.00 102 SER A O 1
ATOM 802 N N . ALA A 1 103 ? 4.283 4.334 12.449 1.00 90.56 103 ALA A N 1
ATOM 803 C CA . ALA A 1 103 ? 5.335 4.297 13.467 1.00 90.56 103 ALA A CA 1
ATOM 804 C C . ALA A 1 103 ? 6.697 3.882 12.886 1.00 90.56 103 ALA A C 1
ATOM 806 O O . ALA A 1 103 ? 6.789 3.115 11.929 1.00 90.56 103 ALA A O 1
ATOM 807 N N . SER A 1 104 ? 7.785 4.312 13.534 1.00 90.81 104 SER A N 1
ATOM 808 C CA . SER A 1 104 ? 9.166 4.016 13.109 1.00 90.81 104 SER A CA 1
ATOM 809 C C . SER A 1 104 ? 9.539 2.539 13.064 1.00 90.81 104 SER A C 1
ATOM 811 O O . SER A 1 104 ? 10.487 2.136 12.394 1.00 90.81 104 SER A O 1
ATOM 813 N N . THR A 1 105 ? 8.771 1.708 13.758 1.00 91.12 105 THR A N 1
ATOM 814 C CA . THR A 1 105 ? 8.954 0.258 13.814 1.00 91.12 105 THR A CA 1
ATOM 815 C C . THR A 1 105 ? 8.002 -0.513 12.906 1.00 91.12 105 THR A C 1
ATOM 817 O O . THR A 1 105 ? 8.213 -1.716 12.699 1.00 91.12 105 THR A O 1
ATOM 820 N N . ASP A 1 106 ? 6.957 0.142 12.398 1.00 92.88 106 ASP A N 1
ATOM 821 C CA . ASP A 1 106 ? 5.919 -0.509 11.604 1.00 92.88 106 ASP A CA 1
ATOM 822 C C . ASP A 1 106 ? 6.515 -1.046 10.297 1.00 92.88 106 ASP A C 1
ATOM 824 O O . ASP A 1 106 ? 7.522 -0.521 9.804 1.00 92.88 106 ASP A O 1
ATOM 828 N N . PRO A 1 107 ? 5.979 -2.154 9.754 1.00 93.44 107 PRO A N 1
ATOM 829 C CA . PRO A 1 107 ? 6.327 -2.555 8.401 1.00 93.44 107 PRO A CA 1
ATOM 830 C C . PRO A 1 107 ? 5.875 -1.468 7.422 1.00 93.44 107 PRO A C 1
ATOM 832 O O . PRO A 1 107 ? 4.911 -0.748 7.670 1.00 93.44 107 PRO A O 1
ATOM 835 N N . TRP A 1 108 ? 6.549 -1.369 6.284 1.00 93.06 108 TRP A N 1
ATOM 836 C CA . TRP A 1 108 ? 6.029 -0.567 5.183 1.00 93.06 108 TRP A CA 1
ATOM 837 C C . TRP A 1 108 ? 4.814 -1.259 4.567 1.00 93.06 108 TRP A C 1
ATOM 839 O O . TRP A 1 108 ? 4.714 -2.487 4.578 1.00 93.06 108 TRP A O 1
ATOM 849 N N . PHE A 1 109 ? 3.883 -0.482 4.015 1.00 93.38 109 PHE A N 1
ATOM 850 C CA . PHE A 1 109 ? 2.626 -1.027 3.503 1.00 93.38 109 PHE A CA 1
ATOM 851 C C . PHE A 1 109 ? 2.840 -2.160 2.492 1.00 93.38 109 PHE A C 1
ATOM 853 O O . PHE A 1 109 ? 2.219 -3.216 2.601 1.00 93.38 109 PHE A O 1
ATOM 860 N N . TYR A 1 110 ? 3.760 -1.982 1.541 1.00 90.88 110 TYR A N 1
ATOM 861 C CA . TYR A 1 110 ? 3.984 -2.989 0.508 1.00 90.88 110 TYR A CA 1
ATOM 862 C C . TYR A 1 110 ? 4.627 -4.274 1.067 1.00 90.88 110 TYR A C 1
ATOM 864 O O . TYR A 1 110 ? 4.234 -5.361 0.647 1.00 90.88 110 TYR A O 1
ATOM 872 N N . THR A 1 111 ? 5.560 -4.184 2.030 1.00 92.12 111 THR A N 1
ATOM 873 C CA . THR A 1 111 ? 6.175 -5.380 2.639 1.00 92.12 111 THR A CA 1
ATOM 874 C C . THR A 1 111 ? 5.151 -6.164 3.439 1.00 92.12 111 THR A C 1
ATOM 876 O O . THR A 1 111 ? 5.144 -7.393 3.398 1.00 92.12 111 THR A O 1
ATOM 879 N N . HIS A 1 112 ? 4.240 -5.463 4.117 1.00 93.44 112 HIS A N 1
ATOM 880 C CA . HIS A 1 112 ? 3.109 -6.079 4.803 1.00 93.44 112 HIS A CA 1
ATOM 881 C C . HIS A 1 112 ? 2.185 -6.812 3.827 1.00 93.44 112 HIS A C 1
ATOM 883 O O . HIS A 1 112 ? 1.913 -7.996 4.018 1.00 93.44 112 HIS A O 1
ATOM 889 N N . VAL A 1 113 ? 1.760 -6.154 2.744 1.00 91.75 113 VAL A N 1
ATOM 890 C CA . VAL A 1 113 ? 0.908 -6.771 1.711 1.00 91.75 113 VAL A CA 1
ATOM 891 C C . VAL A 1 113 ? 1.597 -7.983 1.076 1.00 91.75 113 VAL A C 1
ATOM 893 O O . VAL A 1 113 ? 0.986 -9.046 0.973 1.00 91.75 113 VAL A O 1
ATOM 896 N N . GLN A 1 114 ? 2.879 -7.869 0.720 1.00 90.88 114 GLN A N 1
ATOM 897 C CA . GLN A 1 114 ? 3.664 -8.969 0.154 1.00 90.88 114 GLN A CA 1
ATOM 898 C C . GLN A 1 114 ? 3.755 -10.155 1.122 1.00 90.88 114 GLN A C 1
ATOM 900 O O . GLN A 1 114 ? 3.539 -11.299 0.719 1.00 90.88 114 GLN A O 1
ATOM 905 N N . ALA A 1 115 ? 4.012 -9.894 2.407 1.00 92.12 115 ALA A N 1
ATOM 906 C CA . ALA A 1 115 ? 4.023 -10.931 3.429 1.00 92.12 115 ALA A CA 1
ATOM 907 C C . ALA A 1 115 ? 2.645 -11.598 3.562 1.00 92.12 115 ALA A C 1
ATOM 909 O O . ALA A 1 115 ? 2.569 -12.824 3.602 1.00 92.12 115 ALA A O 1
ATOM 910 N N . ARG A 1 116 ? 1.547 -10.833 3.580 1.00 92.00 116 ARG A N 1
ATOM 911 C CA . ARG A 1 116 ? 0.187 -11.390 3.678 1.00 92.00 116 ARG A CA 1
ATOM 912 C C . ARG A 1 116 ? -0.174 -12.271 2.483 1.00 92.00 116 ARG A C 1
ATOM 914 O O . ARG A 1 116 ? -0.672 -13.374 2.696 1.00 92.00 116 ARG A O 1
ATOM 921 N N . ILE A 1 117 ? 0.132 -11.830 1.262 1.00 89.94 117 ILE A N 1
ATOM 922 C CA . ILE A 1 117 ? -0.111 -12.605 0.034 1.00 89.94 117 ILE A CA 1
ATOM 923 C C . ILE A 1 117 ? 0.741 -13.882 0.011 1.00 89.94 117 ILE A C 1
ATOM 925 O O . ILE A 1 117 ? 0.258 -14.931 -0.397 1.00 89.94 117 ILE A O 1
ATOM 929 N N . GLY A 1 118 ? 1.989 -13.829 0.488 1.00 89.00 118 GLY A N 1
ATOM 930 C CA . GLY A 1 118 ? 2.860 -15.008 0.540 1.00 89.00 118 GLY A CA 1
ATOM 931 C C . GLY A 1 118 ? 2.413 -16.084 1.541 1.00 89.00 118 GLY A C 1
ATOM 932 O O . GLY A 1 118 ? 2.694 -17.261 1.333 1.00 89.00 118 GLY A O 1
ATOM 933 N N . HIS A 1 119 ? 1.713 -15.701 2.615 1.00 89.81 119 HIS A N 1
ATOM 934 C CA . HIS A 1 119 ? 1.290 -16.624 3.679 1.00 89.81 119 HIS A CA 1
ATOM 935 C C . HIS A 1 119 ? -0.174 -17.076 3.568 1.00 89.81 119 HIS A C 1
ATOM 937 O O . HIS A 1 119 ? -0.533 -18.103 4.145 1.00 89.81 119 HIS A O 1
ATOM 943 N N . SER A 1 120 ? -1.029 -16.331 2.862 1.00 88.19 120 SER A N 1
ATOM 944 C CA . SER A 1 120 ? -2.459 -16.628 2.745 1.00 88.19 120 SER A CA 1
ATOM 945 C C . SER A 1 120 ? -2.832 -17.078 1.336 1.00 88.19 120 SER A C 1
ATOM 947 O O . SER A 1 120 ? -2.489 -16.429 0.355 1.00 88.19 120 SER A O 1
ATOM 949 N N . LYS A 1 121 ? -3.613 -18.160 1.234 1.00 85.69 121 LYS A N 1
ATOM 950 C CA . LYS A 1 121 ? -4.214 -18.618 -0.033 1.00 85.69 121 LYS A CA 1
ATOM 951 C C . LYS A 1 121 ? -5.571 -17.967 -0.335 1.00 85.69 121 LYS A C 1
ATOM 953 O O . LYS A 1 121 ? -6.138 -18.224 -1.392 1.00 85.69 121 LYS A O 1
ATOM 958 N N . GLY A 1 122 ? -6.108 -17.174 0.593 1.00 89.44 122 GLY A N 1
ATOM 959 C CA . GLY A 1 122 ? -7.420 -16.536 0.485 1.00 89.44 122 GLY A CA 1
ATOM 960 C C . GLY A 1 122 ? -7.383 -15.042 0.821 1.00 89.44 122 GLY A C 1
ATOM 961 O O . GLY A 1 122 ? -6.341 -14.535 1.254 1.00 89.44 122 GLY A O 1
ATOM 962 N N . PRO A 1 123 ? -8.511 -14.333 0.632 1.00 88.38 123 PRO A N 1
ATOM 963 C CA . PRO A 1 123 ? -8.612 -12.917 0.964 1.00 88.38 123 PRO A CA 1
ATOM 964 C C . PRO A 1 123 ? -8.305 -12.692 2.447 1.00 88.38 123 PRO A C 1
ATOM 966 O O . PRO A 1 123 ? -8.824 -13.389 3.318 1.00 88.38 123 PRO A O 1
ATOM 969 N N . VAL A 1 124 ? -7.451 -11.710 2.724 1.00 89.38 124 VAL A N 1
ATOM 970 C CA . VAL A 1 124 ? -7.119 -11.271 4.082 1.00 89.38 124 VAL A CA 1
ATOM 971 C C . VAL A 1 124 ? -7.861 -9.967 4.333 1.00 89.38 124 VAL A C 1
ATOM 973 O O . VAL A 1 124 ? -7.755 -9.037 3.536 1.00 89.38 124 VAL A O 1
ATOM 976 N N . VAL A 1 125 ? -8.613 -9.904 5.430 1.00 88.12 125 VAL A N 1
ATOM 977 C CA . VAL A 1 125 ? -9.351 -8.705 5.836 1.00 88.12 125 VAL A CA 1
ATOM 978 C C . VAL A 1 125 ? -8.713 -8.160 7.109 1.00 88.12 125 VAL A C 1
ATOM 980 O O . VAL A 1 125 ? -8.524 -8.893 8.078 1.00 88.12 125 VAL A O 1
ATOM 983 N N . GLU A 1 126 ? -8.357 -6.878 7.100 1.00 89.88 126 GLU A N 1
ATOM 984 C CA . GLU A 1 126 ? -7.748 -6.172 8.229 1.00 89.88 126 GLU A CA 1
ATOM 985 C C . GLU A 1 126 ? -8.333 -4.761 8.317 1.00 89.88 126 GLU A C 1
ATOM 987 O O . GLU A 1 126 ? -8.787 -4.195 7.319 1.00 89.88 126 GLU A O 1
ATOM 992 N N . LEU A 1 127 ? -8.305 -4.176 9.510 1.00 87.94 127 LEU A N 1
ATOM 993 C CA . LEU A 1 127 ? -8.739 -2.804 9.743 1.00 87.94 127 LEU A CA 1
ATOM 994 C C . LEU A 1 127 ? -7.531 -1.871 9.692 1.00 87.94 127 LEU A C 1
ATOM 996 O O . LEU A 1 127 ? -6.589 -2.021 10.465 1.00 87.94 127 LEU A O 1
ATOM 1000 N N . ILE A 1 128 ? -7.570 -0.867 8.821 1.00 91.19 128 ILE A N 1
ATOM 1001 C CA . ILE A 1 128 ? -6.535 0.169 8.748 1.00 91.19 128 ILE A CA 1
ATOM 1002 C C . ILE A 1 128 ? -7.196 1.508 9.090 1.00 91.19 128 ILE A C 1
ATOM 1004 O O . ILE A 1 128 ? -8.140 1.905 8.401 1.00 91.19 128 ILE A O 1
ATOM 1008 N N . PRO A 1 129 ? -6.746 2.229 10.136 1.00 90.62 129 PRO A N 1
ATOM 1009 C CA . PRO A 1 129 ? -7.253 3.566 10.419 1.00 90.62 129 PRO A CA 1
ATOM 1010 C C . PRO A 1 129 ? -7.095 4.488 9.203 1.00 90.62 129 PRO A C 1
ATOM 1012 O O . PRO A 1 129 ? -6.070 4.457 8.531 1.00 90.62 129 PRO A 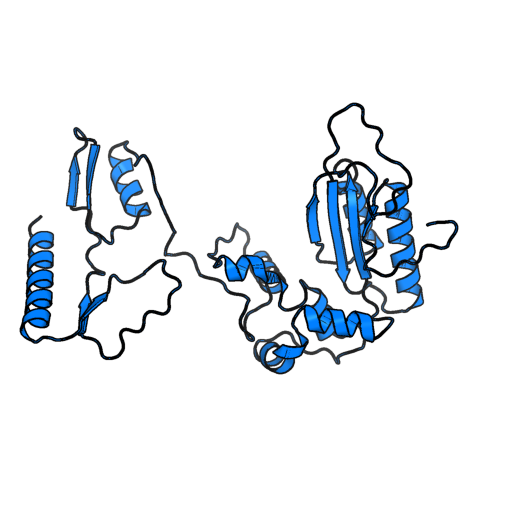O 1
ATOM 1015 N N . VAL A 1 130 ? -8.078 5.353 8.940 1.00 86.75 130 VAL A N 1
ATOM 1016 C CA . VAL A 1 130 ? -8.078 6.220 7.744 1.00 86.75 130 VAL A CA 1
ATOM 1017 C C . VAL A 1 130 ? -6.769 7.010 7.560 1.00 86.75 130 VAL A C 1
ATOM 1019 O O . VAL A 1 130 ? -6.242 6.980 6.449 1.00 86.75 130 VAL A O 1
ATOM 1022 N N . PRO A 1 131 ? -6.180 7.656 8.590 1.00 89.94 131 PRO A N 1
ATOM 1023 C CA . PRO A 1 131 ? -4.904 8.356 8.420 1.00 89.94 131 PRO A CA 1
ATOM 1024 C C . PRO A 1 131 ? -3.763 7.417 8.011 1.00 89.94 131 PRO A C 1
ATOM 1026 O O . PRO A 1 131 ? -3.002 7.730 7.101 1.00 89.94 131 PRO A O 1
ATOM 1029 N N . GLU A 1 132 ? -3.693 6.238 8.631 1.00 93.38 132 GLU A N 1
ATOM 1030 C CA . GLU A 1 132 ? -2.693 5.207 8.327 1.00 93.38 132 GLU A CA 1
ATOM 1031 C C . GLU A 1 132 ? -2.836 4.725 6.882 1.00 93.38 132 GLU A C 1
ATOM 1033 O O . GLU A 1 132 ? -1.841 4.509 6.200 1.00 93.38 132 GLU A O 1
ATOM 1038 N N . TYR A 1 133 ? -4.072 4.594 6.391 1.00 91.25 133 TYR A N 1
ATOM 1039 C CA . TYR A 1 133 ? -4.332 4.207 5.011 1.00 91.25 133 TYR A CA 1
ATOM 1040 C C . TYR A 1 133 ? -3.956 5.318 4.027 1.00 91.25 133 TYR A C 1
ATOM 1042 O O . TYR A 1 133 ? -3.290 5.050 3.028 1.00 91.25 133 TYR A O 1
ATOM 1050 N N . LEU A 1 134 ? -4.351 6.567 4.283 1.00 88.75 134 LEU A N 1
ATOM 1051 C CA . LEU A 1 134 ? -4.069 7.688 3.381 1.00 88.75 134 LEU A CA 1
ATOM 1052 C C . LEU A 1 134 ? -2.564 7.955 3.243 1.00 88.75 134 LEU A C 1
ATOM 1054 O O . LEU A 1 134 ? -2.096 8.194 2.133 1.00 88.75 134 LEU A O 1
ATOM 1058 N N . PHE A 1 135 ? -1.805 7.830 4.334 1.00 90.44 135 PHE A N 1
ATOM 1059 C CA . PHE A 1 135 ? -0.356 8.062 4.365 1.00 90.44 135 PHE A CA 1
ATOM 1060 C C . PHE A 1 135 ? 0.477 6.769 4.345 1.00 90.44 135 PHE A C 1
ATOM 1062 O O . PHE A 1 135 ? 1.666 6.785 4.655 1.00 90.44 135 PHE A O 1
ATOM 1069 N N . ARG A 1 136 ? -0.113 5.637 3.937 1.00 92.81 136 ARG A N 1
ATOM 1070 C CA . ARG A 1 136 ? 0.519 4.300 3.972 1.00 92.81 136 ARG A CA 1
ATOM 1071 C C . ARG A 1 136 ? 1.852 4.180 3.221 1.00 92.81 136 ARG A C 1
ATOM 1073 O O . ARG A 1 136 ? 2.632 3.277 3.508 1.00 92.81 136 ARG A O 1
ATOM 1080 N N . TYR A 1 137 ? 2.106 5.069 2.261 1.00 89.44 137 TYR A N 1
ATOM 1081 C CA . TYR A 1 137 ? 3.328 5.091 1.449 1.00 89.44 137 TYR A CA 1
ATOM 1082 C C . TYR A 1 137 ? 4.350 6.142 1.883 1.00 89.44 137 TYR A C 1
ATOM 1084 O O . TYR A 1 137 ? 5.416 6.230 1.276 1.00 89.44 137 TYR A O 1
ATOM 1092 N N . ASP A 1 138 ? 4.049 6.925 2.923 1.00 88.12 138 ASP A N 1
ATOM 1093 C CA . ASP A 1 138 ? 4.935 7.996 3.383 1.00 88.12 138 ASP A CA 1
ATOM 1094 C C . ASP A 1 138 ? 6.285 7.445 3.873 1.00 88.12 138 ASP A C 1
ATOM 1096 O O . ASP A 1 138 ? 7.335 8.049 3.648 1.00 88.12 138 ASP A O 1
ATOM 1100 N N . ARG A 1 139 ? 6.275 6.238 4.450 1.00 88.12 139 ARG A N 1
ATOM 1101 C CA . ARG A 1 139 ? 7.468 5.496 4.870 1.00 88.12 139 ARG A CA 1
ATOM 1102 C C . ARG A 1 139 ? 7.899 4.494 3.806 1.00 88.12 139 ARG A C 1
ATOM 1104 O O . ARG A 1 139 ? 7.091 3.704 3.327 1.00 88.12 139 ARG A O 1
ATOM 1111 N N . GLY A 1 140 ? 9.190 4.512 3.479 1.00 84.19 140 GLY A N 1
ATOM 1112 C CA . GLY A 1 140 ? 9.795 3.629 2.482 1.00 84.19 140 GLY A CA 1
ATOM 1113 C C . GLY A 1 140 ? 9.596 4.065 1.030 1.00 84.19 140 GLY A C 1
ATOM 1114 O O . GLY A 1 140 ? 9.985 3.313 0.141 1.00 84.19 140 GLY A O 1
ATOM 1115 N N . SER A 1 141 ? 9.015 5.250 0.781 1.00 84.94 141 SER A N 1
ATOM 1116 C CA . SER A 1 141 ? 8.714 5.763 -0.568 1.00 84.94 141 SER A CA 1
ATOM 1117 C C . SER A 1 141 ? 8.096 4.699 -1.456 1.00 84.94 141 SER A C 1
ATOM 1119 O O . SER A 1 141 ? 8.691 4.257 -2.440 1.00 84.94 141 SER A O 1
ATOM 1121 N N . PHE A 1 142 ? 6.904 4.259 -1.058 1.00 84.94 142 PHE A N 1
ATOM 1122 C CA . PHE A 1 142 ? 6.247 3.089 -1.625 1.00 84.94 142 PHE A CA 1
ATOM 1123 C C . PHE A 1 142 ? 7.049 1.809 -1.381 1.00 84.94 142 PHE A C 1
ATOM 1125 O O . PHE A 1 142 ? 6.850 1.179 -0.347 1.00 84.94 142 PHE A O 1
ATOM 1132 N N . TRP A 1 143 ? 7.940 1.442 -2.301 1.00 86.75 143 TRP A N 1
ATOM 1133 C CA . TRP A 1 143 ? 8.844 0.289 -2.205 1.00 86.75 143 TRP A CA 1
ATOM 1134 C C . TRP A 1 143 ? 10.293 0.610 -2.586 1.00 86.75 143 TRP A C 1
ATOM 1136 O O . TRP A 1 143 ? 11.165 -0.242 -2.431 1.00 86.75 143 TRP A O 1
ATOM 1146 N N . VAL A 1 144 ? 10.584 1.834 -3.037 1.00 83.69 144 VAL A N 1
ATOM 1147 C CA . VAL A 1 144 ? 11.937 2.227 -3.468 1.00 83.69 144 VAL A CA 1
ATOM 1148 C C . VAL A 1 144 ? 12.919 2.202 -2.296 1.00 83.69 144 VAL A C 1
ATOM 1150 O O . VAL A 1 144 ? 14.077 1.820 -2.463 1.00 83.69 144 VAL A O 1
ATOM 1153 N N . GLY A 1 145 ? 12.452 2.523 -1.086 1.00 85.06 145 GLY A N 1
ATOM 1154 C CA . GLY A 1 145 ? 13.261 2.462 0.130 1.00 85.06 145 GLY A CA 1
ATOM 1155 C C . GLY A 1 145 ? 13.879 1.085 0.378 1.00 85.06 145 GLY A C 1
ATOM 1156 O O . GLY A 1 145 ? 14.974 1.006 0.925 1.00 85.06 145 GLY A O 1
ATOM 1157 N N . GLU A 1 146 ? 13.239 0.001 -0.065 1.00 85.25 146 GLU A N 1
ATOM 1158 C CA . GLU A 1 146 ? 13.801 -1.347 0.079 1.00 85.25 146 GLU A CA 1
ATOM 1159 C C . GLU A 1 146 ? 14.985 -1.557 -0.844 1.00 85.25 146 GLU A C 1
ATOM 1161 O O . GLU A 1 146 ? 15.995 -2.108 -0.423 1.00 85.25 146 GLU A O 1
ATOM 1166 N N . SER A 1 147 ? 14.874 -1.095 -2.089 1.00 79.50 147 SER A N 1
ATOM 1167 C CA . SER A 1 147 ? 15.957 -1.189 -3.065 1.00 79.50 147 SER A CA 1
ATOM 1168 C C . SER A 1 147 ? 17.196 -0.428 -2.579 1.00 79.50 147 SER A C 1
ATOM 1170 O O . SER A 1 147 ? 18.324 -0.907 -2.695 1.00 79.50 147 SER A O 1
ATOM 1172 N N . ILE A 1 148 ? 16.977 0.710 -1.912 1.00 78.56 148 ILE A N 1
ATOM 1173 C CA . ILE A 1 148 ? 18.032 1.481 -1.243 1.00 78.56 148 ILE A CA 1
ATOM 1174 C C . ILE A 1 148 ? 18.640 0.687 -0.083 1.00 78.56 148 ILE A C 1
ATOM 1176 O O . ILE A 1 148 ? 19.859 0.546 -0.016 1.00 78.56 148 ILE A O 1
ATOM 1180 N N . LEU A 1 149 ? 17.818 0.143 0.820 1.00 83.69 149 LEU A N 1
ATOM 1181 C CA . LEU A 1 149 ? 18.313 -0.647 1.951 1.00 83.69 149 LEU A CA 1
ATOM 1182 C C . LEU A 1 149 ? 19.084 -1.892 1.488 1.00 83.69 149 LEU A C 1
ATOM 1184 O O . LEU A 1 149 ? 20.131 -2.195 2.052 1.00 83.69 149 LEU A O 1
ATOM 1188 N N . ARG A 1 150 ? 18.636 -2.559 0.420 1.00 81.62 150 ARG A N 1
ATOM 1189 C CA . ARG A 1 150 ? 19.331 -3.692 -0.211 1.00 81.62 150 ARG A CA 1
ATOM 1190 C C . ARG A 1 150 ? 20.670 -3.319 -0.847 1.00 81.62 150 ARG A C 1
ATOM 1192 O O . ARG A 1 150 ? 21.492 -4.208 -1.057 1.00 81.62 150 ARG A O 1
ATOM 1199 N N . GLY A 1 151 ? 20.906 -2.034 -1.101 1.00 75.50 151 GLY A N 1
ATOM 1200 C CA . GLY A 1 151 ? 22.120 -1.544 -1.743 1.00 75.50 151 GLY A CA 1
ATOM 1201 C C . GLY A 1 151 ? 22.084 -1.607 -3.266 1.00 75.50 151 GLY A C 1
ATOM 1202 O O . GLY A 1 151 ? 23.130 -1.470 -3.894 1.00 75.50 151 GLY A O 1
ATOM 1203 N N . ASP A 1 152 ? 20.910 -1.781 -3.878 1.00 75.50 152 ASP A N 1
ATOM 1204 C CA . ASP A 1 152 ? 20.787 -1.869 -5.340 1.00 75.50 152 ASP A CA 1
ATOM 1205 C C . ASP A 1 152 ? 21.182 -0.543 -6.028 1.00 75.50 152 ASP A C 1
ATOM 1207 O O . ASP A 1 152 ? 21.566 -0.524 -7.192 1.00 75.50 152 ASP A O 1
ATOM 1211 N N . ASN A 1 153 ? 21.125 0.573 -5.296 1.00 67.06 153 ASN A N 1
ATOM 1212 C CA . ASN A 1 153 ? 21.568 1.897 -5.740 1.00 67.06 153 ASN A CA 1
ATOM 1213 C C . ASN A 1 153 ? 23.045 2.206 -5.418 1.00 67.06 153 ASN A C 1
ATOM 1215 O O . ASN A 1 153 ? 23.482 3.341 -5.595 1.00 67.06 153 ASN A O 1
ATOM 1219 N N . GLY A 1 154 ? 23.794 1.249 -4.859 1.00 65.44 154 GLY A N 1
ATOM 1220 C CA . GLY A 1 154 ? 25.191 1.431 -4.450 1.00 65.44 154 GLY A CA 1
ATOM 1221 C C . GLY A 1 154 ? 25.413 2.343 -3.233 1.00 65.44 154 GLY A C 1
ATOM 1222 O O . GLY A 1 154 ? 26.560 2.561 -2.850 1.00 65.44 154 GLY A O 1
ATOM 1223 N N . ALA A 1 155 ? 24.354 2.864 -2.599 1.00 62.56 155 ALA A N 1
ATOM 1224 C CA . ALA A 1 155 ? 24.470 3.837 -1.507 1.00 62.56 155 ALA A CA 1
ATOM 1225 C C . ALA A 1 155 ? 24.590 3.202 -0.110 1.00 62.56 155 ALA A C 1
ATOM 1227 O O . ALA A 1 155 ? 25.040 3.857 0.828 1.00 62.56 155 ALA A O 1
ATOM 1228 N N . CYS A 1 156 ? 24.147 1.953 0.067 1.00 63.03 156 CYS A N 1
ATOM 1229 C CA . CYS A 1 156 ? 24.093 1.270 1.365 1.00 63.03 156 CYS A CA 1
ATOM 1230 C C . CYS A 1 156 ? 24.583 -0.184 1.251 1.00 63.03 156 CYS A C 1
ATOM 1232 O O . CYS A 1 156 ? 24.289 -0.872 0.281 1.00 63.03 156 CYS A O 1
ATOM 1234 N N . GLY A 1 157 ? 25.309 -0.678 2.260 1.00 64.69 157 GLY A N 1
ATOM 1235 C CA . GLY A 1 157 ? 25.845 -2.047 2.298 1.00 64.69 157 GLY A CA 1
ATOM 1236 C C . GLY A 1 157 ? 24.833 -3.102 2.760 1.00 64.69 157 GLY A C 1
ATOM 1237 O O . GLY A 1 157 ? 25.046 -3.704 3.808 1.00 64.69 157 GLY A O 1
ATOM 1238 N N . ALA A 1 158 ? 23.748 -3.307 2.003 1.00 80.56 158 ALA A N 1
ATOM 1239 C CA . ALA A 1 158 ? 22.709 -4.318 2.260 1.00 80.56 158 ALA A CA 1
ATOM 1240 C C . ALA A 1 158 ? 22.199 -4.334 3.719 1.00 80.56 158 ALA A C 1
ATOM 1242 O O . ALA A 1 158 ? 22.361 -5.298 4.471 1.00 80.56 158 ALA A O 1
ATOM 1243 N N . ILE A 1 159 ? 21.567 -3.237 4.130 1.00 86.38 159 ILE A N 1
ATOM 1244 C CA . ILE A 1 159 ? 20.955 -3.082 5.448 1.00 86.38 159 ILE A CA 1
ATOM 1245 C C . ILE A 1 159 ? 19.634 -3.871 5.480 1.00 86.38 159 ILE A C 1
ATOM 1247 O O . ILE A 1 159 ? 18.743 -3.605 4.675 1.00 86.38 159 ILE A O 1
ATOM 1251 N N . PRO A 1 160 ? 19.436 -4.809 6.421 1.00 87.62 160 PRO A N 1
ATOM 1252 C CA . PRO A 1 160 ? 18.200 -5.582 6.484 1.00 87.62 160 PRO A CA 1
ATOM 1253 C C . PRO A 1 160 ? 17.015 -4.691 6.872 1.00 87.62 160 PRO A C 1
ATOM 1255 O O . PRO A 1 160 ? 17.117 -3.909 7.818 1.00 87.62 160 PRO A O 1
ATOM 1258 N N . ASN A 1 161 ? 15.861 -4.836 6.214 1.00 88.44 161 ASN A N 1
ATOM 1259 C CA . ASN A 1 161 ? 14.649 -4.087 6.559 1.00 88.44 161 ASN A CA 1
ATOM 1260 C C . ASN A 1 161 ? 13.899 -4.706 7.763 1.00 88.44 161 ASN A C 1
ATOM 1262 O O . ASN A 1 161 ? 12.863 -5.364 7.634 1.00 88.44 161 ASN A O 1
ATOM 1266 N N . ILE A 1 162 ? 14.418 -4.484 8.972 1.00 90.06 162 ILE A N 1
ATOM 1267 C CA . ILE A 1 162 ? 13.863 -4.985 10.239 1.00 90.06 162 ILE A CA 1
ATOM 1268 C C . ILE A 1 162 ? 13.466 -3.835 11.172 1.00 90.06 162 ILE A C 1
ATOM 1270 O O . ILE A 1 162 ? 13.842 -2.684 10.980 1.00 90.06 162 ILE A O 1
ATOM 1274 N N . LYS A 1 163 ? 12.713 -4.143 12.236 1.00 90.88 163 LYS A N 1
ATOM 1275 C CA . LYS A 1 163 ? 12.195 -3.132 13.181 1.00 90.88 163 LYS A CA 1
ATOM 1276 C C . LYS A 1 163 ? 13.279 -2.183 13.714 1.00 90.88 163 LYS A C 1
ATOM 1278 O O . LYS A 1 163 ? 13.033 -0.990 13.849 1.00 90.88 163 LYS A O 1
ATOM 1283 N N . TRP A 1 164 ? 14.463 -2.713 14.020 1.00 88.81 164 TRP A N 1
ATOM 1284 C CA . TRP A 1 164 ? 15.570 -1.931 14.572 1.00 88.81 164 TRP A CA 1
ATOM 1285 C C . TRP A 1 164 ? 16.212 -0.991 13.554 1.00 88.81 164 TRP A C 1
ATOM 1287 O O . TRP A 1 164 ? 16.455 0.166 13.881 1.00 88.81 164 TRP A O 1
ATOM 1297 N N . THR A 1 165 ? 16.445 -1.451 12.325 1.00 88.12 165 THR A N 1
ATOM 1298 C CA . THR A 1 165 ? 17.039 -0.621 11.270 1.00 88.12 165 THR A CA 1
ATOM 1299 C C . THR A 1 165 ? 16.072 0.462 10.812 1.00 88.12 165 THR A C 1
ATOM 1301 O O . THR A 1 165 ? 16.489 1.608 10.679 1.00 88.12 165 THR A O 1
ATOM 1304 N N . ARG A 1 166 ? 14.771 0.154 10.693 1.00 90.25 166 ARG A N 1
ATOM 1305 C CA . ARG A 1 166 ? 13.735 1.164 10.415 1.00 90.25 166 ARG A CA 1
ATOM 1306 C C . ARG A 1 166 ? 13.675 2.245 11.487 1.00 90.25 166 ARG A C 1
ATOM 1308 O O . ARG A 1 166 ? 13.633 3.424 11.160 1.00 90.25 166 ARG A O 1
ATOM 1315 N N . LYS A 1 167 ? 13.747 1.853 12.763 1.00 90.56 167 LYS A N 1
ATOM 1316 C CA . LYS A 1 167 ? 13.761 2.804 13.879 1.00 90.56 167 LYS A CA 1
ATOM 1317 C C . LYS A 1 167 ? 15.023 3.669 13.898 1.00 90.56 167 LYS A C 1
ATOM 1319 O O . LYS A 1 167 ? 14.935 4.847 14.222 1.00 90.56 167 LYS A O 1
ATOM 1324 N N . LEU A 1 168 ? 16.183 3.092 13.586 1.00 89.25 168 LEU A N 1
ATOM 1325 C CA . LEU A 1 168 ? 17.462 3.806 13.570 1.00 89.25 168 LEU A CA 1
ATOM 1326 C C . LEU A 1 168 ? 17.550 4.803 12.407 1.00 89.25 168 LEU A C 1
ATOM 1328 O O . LEU A 1 168 ? 17.989 5.932 12.596 1.00 89.25 168 LEU A O 1
ATOM 1332 N N . LEU A 1 169 ? 17.123 4.385 11.215 1.00 86.00 169 LEU A N 1
ATOM 1333 C CA . LEU A 1 169 ? 17.202 5.168 9.979 1.00 86.00 169 LEU A CA 1
ATOM 1334 C C . LEU A 1 169 ? 15.944 6.006 9.726 1.00 86.00 169 LEU A C 1
ATOM 1336 O O . LEU A 1 169 ? 15.786 6.578 8.652 1.00 86.00 169 LEU A O 1
ATOM 1340 N N . ASP A 1 170 ? 15.056 6.095 10.714 1.00 85.88 170 ASP A N 1
ATOM 1341 C CA . ASP A 1 170 ? 13.726 6.685 10.597 1.00 85.88 170 ASP A CA 1
ATOM 1342 C C . ASP A 1 170 ? 13.684 8.036 9.867 1.00 85.88 170 ASP A C 1
ATOM 1344 O O . ASP A 1 170 ? 12.900 8.170 8.923 1.00 85.88 170 ASP A O 1
ATOM 1348 N N . PRO A 1 171 ? 14.546 9.021 10.198 1.00 83.88 171 PRO A N 1
ATOM 1349 C CA . PRO A 1 171 ? 14.505 10.321 9.536 1.00 83.88 171 PRO A CA 1
ATOM 1350 C C . PRO A 1 171 ? 14.802 10.229 8.036 1.00 83.88 171 PRO A C 1
ATOM 1352 O O . PRO A 1 171 ? 14.268 11.010 7.259 1.00 83.88 171 PRO A O 1
ATOM 1355 N N . LEU A 1 172 ? 15.618 9.258 7.619 1.00 81.56 172 LEU A N 1
ATOM 1356 C CA . LEU A 1 172 ? 16.038 9.071 6.231 1.00 81.56 172 LEU A CA 1
ATOM 1357 C C . LEU A 1 172 ? 15.018 8.284 5.407 1.00 81.56 172 LEU A C 1
ATOM 1359 O O . LEU A 1 172 ? 14.999 8.418 4.192 1.00 81.56 172 LEU A O 1
ATOM 1363 N N . LEU A 1 173 ? 14.168 7.480 6.051 1.00 83.00 173 LEU A N 1
ATOM 1364 C CA . LEU A 1 173 ? 13.238 6.555 5.390 1.00 83.00 173 LEU A CA 1
ATOM 1365 C C . LEU A 1 173 ? 11.865 7.169 5.072 1.00 83.00 173 LEU A C 1
ATOM 1367 O O . LEU A 1 173 ? 10.959 6.459 4.628 1.00 83.00 173 LEU A O 1
ATOM 1371 N N . HIS A 1 174 ? 11.697 8.471 5.301 1.00 80.75 174 HIS A N 1
ATOM 1372 C CA . HIS A 1 174 ? 10.503 9.208 4.896 1.00 80.75 174 HIS A CA 1
ATOM 1373 C C . HIS A 1 174 ? 10.608 9.658 3.443 1.00 80.75 174 HIS A C 1
ATOM 1375 O O . HIS A 1 174 ? 11.687 10.017 2.963 1.00 80.75 174 HIS A O 1
ATOM 1381 N N . THR A 1 175 ? 9.461 9.731 2.770 1.00 74.19 175 THR A N 1
ATOM 1382 C CA . THR A 1 175 ? 9.395 10.023 1.337 1.00 74.19 175 THR A CA 1
ATOM 1383 C C . THR A 1 175 ? 10.096 11.311 0.956 1.00 74.19 175 THR A C 1
ATOM 1385 O O . THR A 1 175 ? 10.897 11.326 0.028 1.00 74.19 175 THR A O 1
ATOM 1388 N N . ARG A 1 176 ? 9.908 12.375 1.735 1.00 76.44 176 ARG A N 1
ATOM 1389 C CA . ARG A 1 176 ? 10.575 13.656 1.483 1.00 76.44 176 ARG A CA 1
ATOM 1390 C C . ARG A 1 176 ? 12.105 13.549 1.465 1.00 76.44 176 ARG A C 1
ATOM 1392 O O . ARG A 1 176 ? 12.744 14.216 0.657 1.00 76.44 176 ARG A O 1
ATOM 1399 N N . MET A 1 177 ? 12.688 12.750 2.357 1.00 73.75 177 MET A N 1
ATOM 1400 C CA . MET A 1 177 ? 14.143 12.617 2.474 1.00 73.75 177 MET A CA 1
ATOM 1401 C C . MET A 1 177 ? 14.709 11.655 1.439 1.00 73.75 177 MET A C 1
ATOM 1403 O O . MET A 1 177 ? 15.725 11.975 0.829 1.00 73.75 177 MET A O 1
ATOM 1407 N N . LEU A 1 178 ? 14.019 10.545 1.168 1.00 73.69 178 LEU A N 1
ATOM 1408 C CA . LEU A 1 178 ? 14.403 9.628 0.096 1.00 73.69 178 LEU A CA 1
ATOM 1409 C C . LEU A 1 178 ? 14.355 10.315 -1.272 1.00 73.69 178 LEU A C 1
ATOM 1411 O O . LEU A 1 178 ? 15.331 10.236 -2.009 1.00 73.69 178 LEU A O 1
ATOM 1415 N N . TYR A 1 179 ? 13.293 11.065 -1.582 1.00 70.56 179 TYR A N 1
ATOM 1416 C CA . TYR A 1 179 ? 13.225 11.851 -2.819 1.00 70.56 179 TYR A CA 1
ATOM 1417 C C . TYR A 1 179 ? 14.336 12.901 -2.887 1.00 70.56 179 TYR A C 1
ATOM 1419 O O . TYR A 1 179 ? 15.004 13.017 -3.910 1.00 70.56 179 TYR A O 1
ATOM 1427 N N . ALA A 1 180 ? 14.581 13.640 -1.801 1.00 68.50 180 ALA A N 1
ATOM 1428 C CA . ALA A 1 180 ? 15.664 14.621 -1.773 1.00 68.50 180 ALA A CA 1
ATOM 1429 C C . ALA A 1 180 ? 17.035 13.970 -2.019 1.00 68.50 180 ALA A C 1
ATOM 1431 O O . ALA A 1 180 ? 17.821 14.501 -2.795 1.00 68.50 180 ALA A O 1
ATOM 1432 N N . ALA A 1 181 ? 17.309 12.812 -1.414 1.00 66.00 181 ALA A N 1
ATOM 1433 C CA . ALA A 1 181 ? 18.554 12.074 -1.615 1.00 66.00 181 ALA A CA 1
ATOM 1434 C C . ALA A 1 181 ? 18.686 11.538 -3.049 1.00 66.00 181 ALA A C 1
ATOM 1436 O O . ALA A 1 181 ? 19.746 11.661 -3.656 1.00 66.00 181 ALA A O 1
ATOM 1437 N N . VAL A 1 182 ? 17.597 11.002 -3.605 1.00 64.44 182 VAL A N 1
ATOM 1438 C CA . VAL A 1 182 ? 17.516 10.542 -4.996 1.00 64.44 182 VAL A CA 1
ATOM 1439 C C . VAL A 1 182 ? 17.814 11.677 -5.976 1.00 64.44 182 VAL A C 1
ATOM 1441 O O . VAL A 1 182 ? 18.609 11.490 -6.890 1.00 64.44 182 VAL A O 1
ATOM 1444 N N . HIS A 1 183 ? 17.225 12.856 -5.777 1.00 64.62 183 HIS A N 1
ATOM 1445 C CA . HIS A 1 183 ? 17.425 13.992 -6.678 1.00 64.62 183 HIS A CA 1
ATOM 1446 C C . HIS A 1 183 ? 18.757 14.727 -6.448 1.00 64.62 183 HIS A C 1
ATOM 1448 O O . HIS A 1 183 ? 19.296 15.301 -7.389 1.00 64.62 183 HIS A O 1
ATOM 1454 N N . ALA A 1 184 ? 19.310 14.707 -5.230 1.00 59.44 184 ALA A N 1
ATOM 1455 C CA . ALA A 1 184 ? 20.589 15.349 -4.915 1.00 59.44 184 ALA A CA 1
ATOM 1456 C C . ALA A 1 184 ? 21.815 14.496 -5.288 1.00 59.44 184 ALA A C 1
ATOM 1458 O O . ALA A 1 184 ? 22.889 15.047 -5.519 1.00 59.44 184 ALA A O 1
ATOM 1459 N N . GLY A 1 185 ? 21.676 13.167 -5.330 1.00 53.78 185 GLY A N 1
ATOM 1460 C CA . GLY A 1 185 ? 22.784 12.229 -5.542 1.00 53.78 185 GLY A CA 1
ATOM 1461 C C . GLY A 1 185 ? 23.215 12.013 -6.998 1.00 53.78 185 GLY A C 1
ATOM 1462 O O . GLY A 1 185 ? 24.178 11.289 -7.230 1.00 53.78 185 GLY A O 1
ATOM 1463 N N . GLY A 1 186 ? 22.533 12.611 -7.980 1.00 58.78 186 GLY A N 1
ATOM 1464 C CA . GLY A 1 186 ? 22.752 12.294 -9.395 1.00 58.78 186 GLY A CA 1
ATOM 1465 C C . GLY A 1 186 ? 22.216 10.905 -9.764 1.00 58.78 186 GLY A C 1
ATOM 1466 O O . GLY A 1 186 ? 21.195 10.475 -9.230 1.00 58.78 186 GLY A O 1
ATOM 1467 N N . PHE A 1 187 ? 22.876 10.209 -10.700 1.00 53.69 187 PHE A N 1
ATOM 1468 C CA . PHE A 1 187 ? 22.516 8.840 -11.089 1.00 53.69 187 PHE A CA 1
ATOM 1469 C C . PHE A 1 187 ? 22.418 7.932 -9.856 1.00 53.69 187 PHE A C 1
ATOM 1471 O O . PHE A 1 187 ? 23.423 7.609 -9.227 1.00 53.69 187 PHE A O 1
ATOM 1478 N N . ASN A 1 188 ? 21.205 7.496 -9.523 1.00 63.69 188 ASN A N 1
ATOM 1479 C CA . ASN A 1 188 ? 20.944 6.600 -8.396 1.00 63.69 188 ASN A CA 1
ATOM 1480 C C . ASN A 1 188 ? 20.676 5.151 -8.847 1.00 63.69 188 ASN A C 1
ATOM 1482 O O . ASN A 1 188 ? 20.278 4.320 -8.032 1.00 63.69 188 ASN A O 1
ATOM 1486 N N . GLY A 1 189 ? 20.822 4.868 -10.147 1.00 74.25 189 GLY A N 1
ATOM 1487 C CA . GLY A 1 189 ? 20.551 3.565 -10.751 1.00 74.25 189 GLY A CA 1
ATOM 1488 C C . GLY A 1 189 ? 19.094 3.107 -10.678 1.00 74.25 189 GLY A C 1
ATOM 1489 O O . GLY A 1 189 ? 18.815 1.987 -11.076 1.00 74.25 189 GLY A O 1
ATOM 1490 N N . GLN A 1 190 ? 18.155 3.924 -10.193 1.00 83.88 190 GLN A N 1
ATOM 1491 C CA . GLN A 1 190 ? 16.742 3.558 -10.085 1.00 83.88 190 GLN A CA 1
ATOM 1492 C C . GLN A 1 190 ? 15.978 4.044 -11.315 1.00 83.88 190 GLN A C 1
ATOM 1494 O O . GLN A 1 190 ? 16.158 5.172 -11.774 1.00 83.88 190 GLN A O 1
ATOM 1499 N N . ILE A 1 191 ? 15.091 3.210 -11.843 1.00 88.12 191 ILE A N 1
ATOM 1500 C CA . ILE A 1 191 ? 14.058 3.643 -12.782 1.00 88.12 191 ILE A CA 1
ATOM 1501 C C . ILE A 1 191 ? 12.964 4.298 -11.945 1.00 88.12 191 ILE A C 1
ATOM 1503 O O . ILE A 1 191 ? 12.484 3.694 -10.988 1.00 88.12 191 ILE A O 1
ATOM 1507 N N . ILE A 1 192 ? 12.605 5.539 -12.272 1.00 88.12 192 ILE A N 1
ATOM 1508 C CA . ILE A 1 192 ? 11.510 6.273 -11.631 1.00 88.12 192 ILE A CA 1
ATOM 1509 C C . ILE A 1 192 ? 10.711 6.941 -12.744 1.00 88.12 192 ILE A C 1
ATOM 1511 O O . ILE A 1 192 ? 11.007 8.067 -13.145 1.00 88.12 192 ILE A O 1
ATOM 1515 N N . GLN A 1 193 ? 9.732 6.216 -13.282 1.00 89.69 193 GLN A N 1
ATOM 1516 C CA . GLN A 1 193 ? 8.871 6.733 -14.339 1.00 89.69 193 GLN A CA 1
ATOM 1517 C C . GLN A 1 193 ? 7.401 6.483 -14.027 1.00 89.69 193 GLN A C 1
ATOM 1519 O O . GLN A 1 193 ? 6.986 5.341 -13.836 1.00 89.69 193 GLN A O 1
ATOM 1524 N N . ASP A 1 194 ? 6.618 7.560 -14.050 1.00 90.81 194 ASP A N 1
ATOM 1525 C CA . ASP A 1 194 ? 5.164 7.487 -14.119 1.00 90.81 194 ASP A CA 1
ATOM 1526 C C . ASP A 1 194 ? 4.716 7.720 -15.550 1.00 90.81 194 ASP A C 1
ATOM 1528 O O . ASP A 1 194 ? 4.992 8.754 -16.165 1.00 90.81 194 ASP A O 1
ATOM 1532 N N . ILE A 1 195 ? 3.997 6.736 -16.064 1.00 91.75 195 ILE A N 1
ATOM 1533 C CA . ILE A 1 195 ? 3.526 6.710 -17.437 1.00 91.75 195 ILE A CA 1
ATOM 1534 C C . ILE A 1 195 ? 2.042 6.389 -17.454 1.00 91.75 195 ILE A C 1
ATOM 1536 O O . ILE A 1 195 ? 1.510 5.756 -16.545 1.00 91.75 195 ILE A O 1
ATOM 1540 N N . VAL A 1 196 ? 1.340 6.873 -18.463 1.00 91.38 196 VAL A N 1
ATOM 1541 C CA . VAL A 1 196 ? -0.105 6.734 -18.586 1.00 91.38 196 VAL A CA 1
ATOM 1542 C C . VAL A 1 196 ? -0.421 6.173 -19.952 1.00 91.38 196 VAL A C 1
ATOM 1544 O O . VAL A 1 196 ? -0.013 6.728 -20.966 1.00 91.38 196 VAL A O 1
ATOM 1547 N N . VAL A 1 197 ? -1.165 5.073 -19.980 1.00 91.25 197 VAL A N 1
ATOM 1548 C CA . VAL A 1 197 ? -1.535 4.373 -21.213 1.00 91.25 197 VAL A CA 1
ATOM 1549 C C . VAL A 1 197 ? -3.047 4.155 -21.273 1.00 91.25 197 VAL A C 1
ATOM 1551 O O . VAL A 1 197 ? -3.682 3.989 -20.226 1.00 91.25 197 VAL A O 1
ATOM 1554 N N . PRO A 1 198 ? -3.663 4.136 -22.465 1.00 89.50 198 PRO A N 1
ATOM 1555 C CA . PRO A 1 198 ? -5.062 3.744 -22.598 1.00 89.50 198 PRO A CA 1
ATOM 1556 C C . PRO A 1 198 ? -5.302 2.313 -22.102 1.00 89.50 198 PRO A C 1
ATOM 1558 O O . PRO A 1 198 ? -4.489 1.414 -22.332 1.00 89.50 198 PRO A O 1
ATOM 1561 N N . TYR A 1 199 ? -6.456 2.064 -21.477 1.00 90.12 199 TYR A N 1
ATOM 1562 C CA . TYR A 1 199 ? -6.824 0.722 -20.998 1.00 90.12 199 TYR A CA 1
ATOM 1563 C C . TYR A 1 199 ? -6.803 -0.340 -22.108 1.00 90.12 199 TYR A C 1
ATOM 1565 O O . TYR A 1 199 ? -6.438 -1.486 -21.853 1.00 90.12 199 TYR A O 1
ATOM 1573 N N . SER A 1 200 ? -7.134 0.046 -23.346 1.00 89.06 200 SER A N 1
ATOM 1574 C CA . SER A 1 200 ? -7.127 -0.837 -24.521 1.00 89.06 200 SER A CA 1
ATOM 1575 C C . SER A 1 200 ? -5.758 -1.456 -24.817 1.00 89.06 200 SER A C 1
ATOM 1577 O O . SER A 1 200 ? -5.693 -2.554 -25.364 1.00 89.06 200 SER A O 1
ATOM 1579 N N . VAL A 1 201 ? -4.667 -0.783 -24.437 1.00 92.00 201 VAL A N 1
ATOM 1580 C CA . VAL A 1 201 ? -3.284 -1.244 -24.653 1.00 92.00 201 VAL A CA 1
ATOM 1581 C C . VAL A 1 201 ? -2.553 -1.581 -23.351 1.00 92.00 201 VAL A C 1
ATOM 1583 O O . VAL A 1 201 ? -1.485 -2.194 -23.396 1.00 92.00 201 VAL A O 1
ATOM 1586 N N . ALA A 1 202 ? -3.133 -1.253 -22.192 1.00 92.62 202 ALA A N 1
ATOM 1587 C CA . ALA A 1 202 ? -2.509 -1.403 -20.878 1.00 92.62 202 ALA A CA 1
ATOM 1588 C C . ALA A 1 202 ? -2.023 -2.830 -20.588 1.00 92.62 202 ALA A C 1
ATOM 1590 O O . ALA A 1 202 ? -0.904 -3.007 -20.120 1.00 92.62 202 ALA A O 1
ATOM 1591 N N . SER A 1 203 ? -2.815 -3.860 -20.908 1.00 94.88 203 SER A N 1
ATOM 1592 C CA . SER A 1 203 ? -2.416 -5.258 -20.670 1.00 94.88 203 SER A CA 1
ATOM 1593 C C . SER A 1 203 ? -1.187 -5.663 -21.494 1.00 94.88 203 SER A C 1
ATOM 1595 O O . SER A 1 203 ? -0.246 -6.243 -20.954 1.00 94.88 203 SER A O 1
ATOM 1597 N N . LYS A 1 204 ? -1.149 -5.294 -22.783 1.00 94.81 204 LYS A N 1
ATOM 1598 C CA . LYS A 1 204 ? 0.002 -5.549 -23.664 1.00 94.81 204 LYS A CA 1
ATOM 1599 C C . LYS A 1 204 ? 1.241 -4.796 -23.179 1.00 94.81 204 LYS A C 1
ATOM 1601 O O . LYS A 1 204 ? 2.336 -5.351 -23.173 1.00 94.81 204 LYS A O 1
ATOM 1606 N N . PHE A 1 205 ? 1.056 -3.547 -22.761 1.00 95.38 205 PHE A N 1
ATOM 1607 C CA . PHE A 1 205 ? 2.129 -2.718 -22.230 1.00 95.38 205 PHE A CA 1
ATOM 1608 C C . PHE A 1 205 ? 2.694 -3.287 -20.916 1.00 95.38 205 PHE A C 1
ATOM 1610 O O . PHE A 1 205 ? 3.905 -3.440 -20.791 1.00 95.38 205 PHE A O 1
ATOM 1617 N N . LEU A 1 206 ? 1.836 -3.703 -19.978 1.00 95.50 206 LEU A N 1
ATOM 1618 C CA . LEU A 1 206 ? 2.249 -4.365 -18.735 1.00 95.50 206 LEU A CA 1
ATOM 1619 C C . LEU A 1 206 ? 2.986 -5.682 -18.993 1.00 95.50 206 LEU A C 1
ATOM 1621 O O . LEU A 1 206 ? 3.980 -5.956 -18.327 1.00 95.50 206 LEU A O 1
ATOM 1625 N N . GLY A 1 207 ? 2.539 -6.472 -19.975 1.00 96.25 207 GLY A N 1
ATOM 1626 C CA . GLY A 1 207 ? 3.247 -7.681 -20.401 1.00 96.25 207 GLY A CA 1
ATOM 1627 C C . GLY A 1 207 ? 4.668 -7.380 -20.880 1.00 96.25 207 GLY A C 1
ATOM 1628 O O . GLY A 1 207 ? 5.601 -8.071 -20.491 1.00 96.25 207 GLY A O 1
ATOM 1629 N N . TRP A 1 208 ? 4.847 -6.304 -21.650 1.00 96.44 208 TRP A N 1
ATOM 1630 C CA . TRP A 1 208 ? 6.167 -5.854 -22.093 1.00 96.44 208 TRP A CA 1
ATOM 1631 C C . TRP A 1 208 ? 7.038 -5.341 -20.935 1.00 96.44 208 TRP A C 1
ATOM 1633 O O . TRP A 1 208 ? 8.206 -5.707 -20.846 1.00 96.44 208 TRP A O 1
ATOM 1643 N N . VAL A 1 209 ? 6.483 -4.555 -20.003 1.00 95.75 209 VAL A N 1
ATOM 1644 C CA . VAL A 1 209 ? 7.212 -4.109 -18.796 1.00 95.75 209 VAL A CA 1
ATOM 1645 C C . VAL A 1 209 ? 7.671 -5.315 -17.973 1.00 95.75 209 VAL A C 1
ATOM 1647 O O . VAL A 1 209 ? 8.816 -5.362 -17.524 1.00 95.75 209 VAL A O 1
ATOM 1650 N N . ALA A 1 210 ? 6.808 -6.322 -17.825 1.00 94.62 210 ALA A N 1
ATOM 1651 C CA . ALA A 1 210 ? 7.112 -7.548 -17.098 1.00 94.62 210 ALA A CA 1
ATOM 1652 C C . ALA A 1 210 ? 8.257 -8.360 -17.726 1.00 94.62 210 ALA A C 1
ATOM 1654 O O . ALA A 1 210 ? 9.019 -8.977 -16.982 1.00 94.62 210 ALA A O 1
ATOM 1655 N N . THR A 1 211 ? 8.386 -8.375 -19.058 1.00 94.94 211 THR A N 1
ATOM 1656 C CA . THR A 1 211 ? 9.419 -9.155 -19.760 1.00 94.94 211 THR A CA 1
ATOM 1657 C C . THR A 1 211 ? 10.708 -8.380 -19.993 1.00 94.94 211 THR A C 1
ATOM 1659 O O . THR A 1 211 ? 11.780 -8.949 -19.805 1.00 94.94 211 THR A O 1
ATOM 1662 N N . GLU A 1 212 ? 10.630 -7.107 -20.380 1.00 94.12 212 GLU A N 1
ATOM 1663 C CA . GLU A 1 212 ? 11.799 -6.308 -20.769 1.00 94.12 212 GLU A CA 1
ATOM 1664 C C . GLU A 1 212 ? 12.383 -5.513 -19.602 1.00 94.12 212 GLU A C 1
ATOM 1666 O O . GLU A 1 212 ? 13.593 -5.524 -19.390 1.00 94.12 212 GLU A O 1
ATOM 1671 N N . VAL A 1 213 ? 11.532 -4.836 -18.823 1.00 93.12 213 VAL A N 1
ATOM 1672 C CA . VAL A 1 213 ? 11.985 -3.959 -17.730 1.00 93.12 213 VAL A CA 1
ATOM 1673 C C . VAL A 1 213 ? 12.221 -4.758 -16.449 1.00 93.12 213 VAL A C 1
ATOM 1675 O O . VAL A 1 213 ? 13.184 -4.501 -15.731 1.00 93.12 213 VAL A O 1
ATOM 1678 N N . GLN A 1 214 ? 11.377 -5.762 -16.185 1.00 92.12 214 GLN A N 1
ATOM 1679 C CA . GLN A 1 214 ? 11.487 -6.701 -15.057 1.00 92.12 214 GLN A CA 1
ATOM 1680 C C . GLN A 1 214 ? 11.549 -6.023 -13.672 1.00 92.12 214 GLN A C 1
ATOM 1682 O O . GLN A 1 214 ? 12.062 -6.604 -12.716 1.00 92.12 214 GLN A O 1
ATOM 1687 N N . VAL A 1 215 ? 10.998 -4.811 -13.547 1.00 89.38 215 VAL A N 1
ATOM 1688 C CA . VAL A 1 215 ? 10.888 -4.082 -12.276 1.00 89.38 215 VAL A CA 1
ATOM 1689 C C . VAL A 1 215 ? 9.578 -4.437 -11.585 1.00 89.38 215 VAL A C 1
ATOM 1691 O O . VAL A 1 215 ? 8.506 -4.371 -12.185 1.00 89.38 215 VAL A O 1
ATOM 1694 N N . TRP A 1 216 ? 9.679 -4.785 -10.303 1.00 89.12 216 TRP A N 1
ATOM 1695 C CA . TRP A 1 216 ? 8.543 -5.106 -9.449 1.00 89.12 216 TRP A CA 1
ATOM 1696 C C . TRP A 1 216 ? 8.749 -4.564 -8.032 1.00 89.12 216 TRP A C 1
ATOM 1698 O O . TRP A 1 216 ? 9.881 -4.568 -7.541 1.00 89.12 216 TRP A O 1
ATOM 1708 N N . PRO A 1 217 ? 7.663 -4.205 -7.325 1.00 90.38 217 PRO A N 1
ATOM 1709 C CA . PRO A 1 217 ? 6.270 -4.159 -7.791 1.00 90.38 217 PRO A CA 1
ATOM 1710 C C . PRO A 1 217 ? 5.971 -2.935 -8.685 1.00 90.38 217 PRO A C 1
ATOM 1712 O O . PRO A 1 217 ? 6.820 -2.069 -8.870 1.00 90.38 217 PRO A O 1
ATOM 1715 N N . LEU A 1 218 ? 4.763 -2.884 -9.259 1.00 92.38 218 LEU A N 1
ATOM 1716 C CA . LEU A 1 218 ? 4.294 -1.782 -10.110 1.00 92.38 218 LEU A CA 1
ATOM 1717 C C . LEU A 1 218 ? 3.173 -0.998 -9.424 1.00 92.38 218 LEU A C 1
ATOM 1719 O O . LEU A 1 218 ? 2.309 -1.579 -8.761 1.00 92.38 218 LEU A O 1
ATOM 1723 N N . TRP A 1 219 ? 3.155 0.319 -9.626 1.00 91.94 219 TRP A N 1
ATOM 1724 C CA . TRP A 1 219 ? 2.035 1.174 -9.235 1.00 91.94 219 TRP A CA 1
ATOM 1725 C C . TRP A 1 219 ? 0.987 1.154 -10.336 1.00 91.94 219 TRP A C 1
ATOM 1727 O O . TRP A 1 219 ? 1.326 1.399 -11.486 1.00 91.94 219 TRP A O 1
ATOM 1737 N N . LEU A 1 220 ? -0.273 0.877 -9.999 1.00 93.00 220 LEU A N 1
ATOM 1738 C CA . LEU A 1 220 ? -1.387 0.894 -10.946 1.00 93.00 220 LEU A CA 1
ATOM 1739 C C . LEU A 1 220 ? -2.485 1.808 -10.407 1.00 93.00 220 LEU A C 1
ATOM 1741 O O . LEU A 1 220 ? -3.052 1.542 -9.347 1.00 93.00 220 LEU A O 1
ATOM 1745 N N . CYS A 1 221 ? -2.800 2.869 -11.142 1.00 92.44 221 CYS A N 1
ATOM 1746 C CA . CYS A 1 221 ? -3.808 3.844 -10.745 1.00 92.44 221 CYS A CA 1
ATOM 1747 C C . CYS A 1 221 ? -4.716 4.194 -11.933 1.00 92.44 221 CYS A C 1
ATOM 1749 O O . CYS A 1 221 ? -4.246 4.756 -12.924 1.00 92.44 221 CYS A O 1
ATOM 1751 N N . PRO A 1 222 ? -6.021 3.868 -11.881 1.00 91.44 222 PRO A N 1
ATOM 1752 C CA . PRO A 1 222 ? -6.979 4.358 -12.863 1.00 91.44 222 PRO A CA 1
ATOM 1753 C C . PRO A 1 222 ? -7.022 5.889 -12.838 1.00 91.44 222 PRO A C 1
ATOM 1755 O O . PRO A 1 222 ? -7.277 6.491 -11.795 1.00 91.44 222 PRO A O 1
ATOM 1758 N N . VAL A 1 223 ? -6.816 6.522 -13.989 1.00 87.69 223 VAL A N 1
ATOM 1759 C CA . VAL A 1 223 ? -6.875 7.977 -14.144 1.00 87.69 223 VAL A CA 1
ATOM 1760 C C . VAL A 1 223 ? -7.867 8.351 -15.239 1.00 87.69 223 VAL A C 1
ATOM 1762 O O . VAL A 1 223 ? -8.138 7.595 -16.175 1.00 87.69 223 VAL A O 1
ATOM 1765 N N . ARG A 1 224 ? -8.468 9.533 -15.104 1.00 83.25 224 ARG A N 1
ATOM 1766 C CA . ARG A 1 224 ? -9.345 10.075 -16.142 1.00 83.25 224 ARG A CA 1
ATOM 1767 C C . ARG A 1 224 ? -8.495 10.723 -17.222 1.00 83.25 224 ARG A C 1
ATOM 1769 O O . ARG A 1 224 ? -7.513 11.392 -16.914 1.00 83.25 224 ARG A O 1
ATOM 1776 N N . TYR A 1 225 ? -8.903 10.547 -18.473 1.00 80.31 225 TYR A N 1
ATOM 1777 C CA . TYR A 1 225 ? -8.343 11.321 -19.567 1.00 80.31 225 TYR A CA 1
ATOM 1778 C C . TYR A 1 225 ? -8.624 12.814 -19.352 1.00 80.31 225 TYR A C 1
ATOM 1780 O O . TYR A 1 225 ? -9.740 13.193 -18.986 1.00 80.31 225 TYR A O 1
ATOM 1788 N N . SER A 1 226 ? -7.612 13.646 -19.588 1.00 72.50 226 SER A N 1
ATOM 1789 C CA . SER A 1 226 ? -7.754 15.097 -19.653 1.00 72.50 226 SER A CA 1
ATOM 1790 C C . SER A 1 226 ? -7.609 15.529 -21.101 1.00 72.50 226 SER A C 1
ATOM 1792 O O . SER A 1 226 ? -6.635 15.166 -21.758 1.00 72.50 226 SER A O 1
ATOM 1794 N N . ALA A 1 227 ? -8.565 16.320 -21.585 1.00 70.00 227 ALA A N 1
ATOM 1795 C CA . ALA A 1 227 ? -8.434 16.962 -22.882 1.00 70.00 227 ALA A CA 1
ATOM 1796 C C . ALA A 1 227 ? -7.256 17.947 -22.865 1.00 70.00 227 ALA A C 1
ATOM 1798 O O . ALA A 1 227 ? -6.943 18.543 -21.831 1.00 70.00 227 ALA A O 1
ATOM 1799 N N . ASN A 1 228 ? -6.611 18.103 -24.018 1.00 70.00 228 ASN A N 1
ATOM 1800 C CA . ASN A 1 228 ? -5.514 19.046 -24.197 1.00 70.00 228 ASN A CA 1
ATOM 1801 C C . ASN A 1 228 ? -5.980 20.508 -24.049 1.00 70.00 228 ASN A C 1
ATOM 1803 O O . ASN A 1 228 ? -7.136 20.810 -24.358 1.00 70.00 228 ASN A O 1
ATOM 1807 N N . PRO A 1 229 ? -5.082 21.427 -23.643 1.00 66.00 229 PRO A N 1
ATOM 1808 C CA . PRO A 1 229 ? -3.651 21.214 -23.384 1.00 66.00 229 PRO A CA 1
ATOM 1809 C C . PRO A 1 229 ? -3.362 20.593 -22.006 1.00 66.00 229 PRO A C 1
ATOM 1811 O O . PRO A 1 229 ? -4.029 20.902 -21.022 1.00 66.00 229 PRO A O 1
ATOM 1814 N N . THR A 1 230 ? -2.331 19.745 -21.926 1.00 70.62 230 THR A N 1
ATOM 1815 C CA . THR A 1 230 ? -1.795 19.214 -20.659 1.00 70.62 230 THR A CA 1
ATOM 1816 C C . THR A 1 230 ? -0.277 19.418 -20.596 1.00 70.62 230 THR A C 1
ATOM 1818 O O . THR A 1 230 ? 0.356 19.645 -21.623 1.00 70.62 230 THR A O 1
ATOM 1821 N N . LEU A 1 231 ? 0.318 19.346 -19.399 1.00 67.06 231 LEU A N 1
ATOM 1822 C CA . LEU A 1 231 ? 1.777 19.441 -19.195 1.00 67.06 231 LEU A CA 1
ATOM 1823 C C . LEU A 1 231 ? 2.537 18.160 -19.600 1.00 67.06 231 LEU A C 1
ATOM 1825 O O . LEU A 1 231 ? 3.732 18.048 -19.335 1.00 67.06 231 LEU A O 1
ATOM 1829 N N . HIS A 1 232 ? 1.850 17.183 -20.192 1.00 69.44 232 HIS A N 1
ATOM 1830 C CA . HIS A 1 232 ? 2.409 15.889 -20.558 1.00 69.44 232 HIS A CA 1
ATOM 1831 C C . HIS A 1 232 ? 2.622 15.849 -22.075 1.00 69.44 232 HIS A C 1
ATOM 1833 O O . HIS A 1 232 ? 1.642 16.031 -22.805 1.00 69.44 232 HIS A O 1
ATOM 1839 N N . PRO A 1 233 ? 3.860 15.624 -22.562 1.00 61.28 233 PRO A N 1
ATOM 1840 C CA . PRO A 1 233 ? 4.121 15.496 -23.988 1.00 61.28 233 PRO A CA 1
ATOM 1841 C C . PRO A 1 233 ? 3.246 14.381 -24.558 1.00 61.28 233 PRO A C 1
ATOM 1843 O O . PRO A 1 233 ? 3.216 13.260 -24.039 1.00 61.28 233 PRO A O 1
ATOM 1846 N N . PHE A 1 234 ? 2.473 14.710 -25.590 1.00 61.84 234 PHE A N 1
ATOM 1847 C CA . PHE A 1 234 ? 1.575 13.764 -26.232 1.00 61.84 234 PHE A CA 1
ATOM 1848 C C . PHE A 1 234 ? 1.518 14.026 -27.731 1.00 61.84 234 PHE A C 1
ATOM 1850 O O . PHE A 1 234 ? 0.874 14.969 -28.188 1.00 61.84 234 PHE A O 1
ATOM 1857 N N . GLN A 1 235 ? 2.190 13.168 -28.499 1.00 54.88 235 GLN A N 1
ATOM 1858 C CA . GLN A 1 235 ? 2.380 13.354 -29.940 1.00 54.88 235 GLN A CA 1
ATOM 1859 C C . GLN A 1 235 ? 1.102 13.112 -30.765 1.00 54.88 235 GLN A C 1
ATOM 1861 O O . GLN A 1 235 ? 1.029 13.560 -31.902 1.00 54.88 235 GLN A O 1
ATOM 1866 N N . ASN A 1 236 ? 0.065 12.468 -30.208 1.00 58.91 236 ASN A N 1
ATOM 1867 C CA . ASN A 1 236 ? -1.163 12.139 -30.943 1.00 58.91 236 ASN A CA 1
ATOM 1868 C C . ASN A 1 236 ? -2.432 12.341 -30.099 1.00 58.91 236 ASN A C 1
ATOM 1870 O O . ASN A 1 236 ? -2.967 11.358 -29.585 1.00 58.91 236 ASN A O 1
ATOM 1874 N N . PRO A 1 237 ? -2.955 13.580 -29.967 1.00 56.22 237 PRO A N 1
ATOM 1875 C CA . PRO A 1 237 ? -4.218 13.851 -29.284 1.00 56.22 237 PRO A CA 1
ATOM 1876 C C . PRO A 1 237 ? -5.299 12.874 -29.747 1.00 56.22 237 PRO A C 1
ATOM 1878 O O . PRO A 1 237 ? -5.569 12.777 -30.944 1.00 56.22 237 PRO A O 1
ATOM 1881 N N . ILE A 1 238 ? -5.937 12.162 -28.814 1.00 55.91 238 ILE A N 1
ATOM 1882 C CA . ILE A 1 238 ? -7.090 11.323 -29.136 1.00 55.91 238 ILE A CA 1
ATOM 1883 C C . ILE A 1 238 ? -8.214 12.281 -29.536 1.00 55.91 238 ILE A C 1
ATOM 1885 O O . ILE A 1 238 ? -8.933 12.810 -28.689 1.00 55.91 238 ILE A O 1
ATOM 1889 N N . GLN A 1 239 ? -8.345 12.543 -30.837 1.00 52.72 239 GLN A N 1
ATOM 1890 C CA . GLN A 1 239 ? -9.496 13.235 -31.400 1.00 52.72 239 GLN A CA 1
ATOM 1891 C C . GLN A 1 239 ? -10.682 12.276 -31.324 1.00 52.72 239 GLN A C 1
ATOM 1893 O O . GLN A 1 239 ? -10.975 11.550 -32.269 1.00 52.72 239 GLN A O 1
ATOM 1898 N N . SER A 1 240 ? -11.339 12.214 -30.167 1.00 51.12 240 SER A N 1
ATOM 1899 C CA . SER A 1 240 ? -12.588 11.473 -30.045 1.00 51.12 240 SER A CA 1
ATOM 1900 C C . SER A 1 240 ? -13.764 12.443 -30.096 1.00 51.12 240 SER A C 1
ATOM 1902 O O . SER A 1 240 ? -13.963 13.278 -29.220 1.00 51.12 240 SER A O 1
ATOM 1904 N N . SER A 1 241 ? -14.586 12.291 -31.131 1.00 55.44 241 SER A N 1
ATOM 1905 C CA . SER A 1 241 ? -15.986 12.728 -31.170 1.00 55.44 241 SER A CA 1
ATOM 1906 C C . SER A 1 241 ? -16.900 11.807 -30.333 1.00 55.44 241 SER A C 1
ATOM 1908 O O . SER A 1 241 ? -18.121 11.859 -30.456 1.00 55.44 241 SER A O 1
ATOM 1910 N N . GLY A 1 242 ? -16.309 10.949 -29.489 1.00 64.06 242 GLY A N 1
ATOM 1911 C CA . GLY A 1 242 ? -16.961 9.918 -28.684 1.00 64.06 242 GLY A CA 1
ATOM 1912 C C . GLY A 1 242 ? -16.564 9.981 -27.199 1.00 64.06 242 GLY A C 1
ATOM 1913 O O . GLY A 1 242 ? -15.950 10.954 -26.761 1.00 64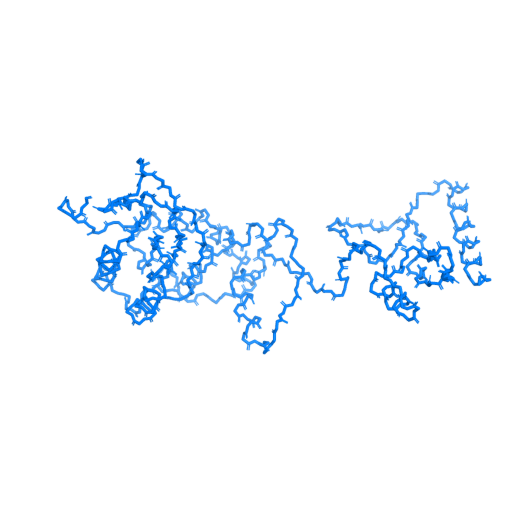.06 242 GLY A O 1
ATOM 1914 N N . PRO A 1 243 ? -16.934 8.966 -26.396 1.00 67.25 243 PRO A N 1
ATOM 1915 C CA . PRO A 1 243 ? -16.606 8.939 -24.977 1.00 67.25 243 PRO A CA 1
ATOM 1916 C C . PRO A 1 243 ? -15.091 8.880 -24.762 1.00 67.25 243 PRO A C 1
ATOM 1918 O O . PRO A 1 243 ? -14.389 8.105 -25.411 1.00 67.25 243 PRO A O 1
ATOM 1921 N N . GLN A 1 244 ? -14.608 9.690 -23.819 1.00 73.44 244 GLN A N 1
ATOM 1922 C CA . GLN A 1 244 ? -13.185 9.781 -23.508 1.00 73.44 244 GLN A CA 1
ATOM 1923 C C . GLN A 1 244 ? -12.639 8.426 -23.030 1.00 73.44 244 GLN A C 1
ATOM 1925 O O . GLN A 1 244 ? -13.299 7.746 -22.234 1.00 73.44 244 GLN A O 1
ATOM 1930 N N . PRO A 1 245 ? -11.437 8.026 -23.475 1.00 78.56 245 PRO A N 1
ATOM 1931 C CA . PRO A 1 245 ? -10.862 6.743 -23.104 1.00 78.56 245 PRO A CA 1
ATOM 1932 C C . PRO A 1 245 ? -10.527 6.697 -21.611 1.00 78.56 245 PRO A C 1
ATOM 1934 O O . PRO A 1 245 ? -10.113 7.685 -21.002 1.00 78.56 245 PRO A O 1
ATOM 1937 N N . GLN A 1 246 ? -10.677 5.517 -21.011 1.00 87.12 246 GLN A N 1
ATOM 1938 C CA . GLN A 1 246 ? -10.128 5.252 -19.685 1.00 87.12 246 GLN A CA 1
ATOM 1939 C C . GLN A 1 246 ? -8.615 5.066 -19.787 1.00 87.12 246 GLN A C 1
ATOM 1941 O O . GLN A 1 246 ? -8.121 4.385 -20.690 1.00 87.12 246 GLN A O 1
ATOM 1946 N N . MET A 1 247 ? -7.886 5.646 -18.837 1.00 88.38 247 MET A N 1
ATOM 1947 C CA . MET A 1 247 ? -6.427 5.683 -18.839 1.00 88.38 247 MET A CA 1
ATOM 1948 C C . MET A 1 247 ? -5.891 5.041 -17.560 1.00 88.38 247 MET A C 1
ATOM 1950 O O . MET A 1 247 ? -6.471 5.198 -16.486 1.00 88.38 247 MET A O 1
ATOM 1954 N N . LEU A 1 248 ? -4.790 4.304 -17.660 1.00 92.88 248 LEU A N 1
ATOM 1955 C CA . LEU A 1 248 ? -4.122 3.668 -16.531 1.00 92.88 248 LEU A CA 1
ATOM 1956 C C . LEU A 1 248 ? -2.759 4.316 -16.332 1.00 92.88 248 LEU A C 1
ATOM 1958 O O . LEU A 1 248 ? -1.913 4.258 -17.222 1.00 92.88 248 LEU A O 1
ATOM 1962 N N . ASN A 1 249 ? -2.550 4.910 -15.162 1.00 93.81 249 ASN A N 1
ATOM 1963 C CA . ASN A 1 249 ? -1.229 5.295 -14.707 1.00 93.81 249 ASN A CA 1
ATOM 1964 C C . ASN A 1 249 ? -0.494 4.060 -14.181 1.00 93.81 249 ASN A C 1
ATOM 1966 O O . ASN A 1 249 ? -1.019 3.317 -13.349 1.00 93.81 249 ASN A O 1
ATOM 1970 N N . ILE A 1 250 ? 0.707 3.855 -14.706 1.00 95.19 250 ILE A N 1
ATOM 1971 C CA . ILE A 1 250 ? 1.630 2.788 -14.364 1.00 95.19 250 ILE A CA 1
ATOM 1972 C C . ILE A 1 250 ? 2.895 3.467 -13.841 1.00 95.19 250 ILE A C 1
ATOM 1974 O O . ILE A 1 250 ? 3.547 4.196 -14.583 1.00 95.19 250 ILE A O 1
ATOM 1978 N N . GLY A 1 251 ? 3.226 3.260 -12.570 1.00 93.81 251 GLY A N 1
ATOM 1979 C CA . GLY A 1 251 ? 4.491 3.720 -11.996 1.00 93.81 251 GLY A CA 1
ATOM 1980 C C . GLY A 1 251 ? 5.498 2.578 -11.978 1.00 93.81 251 GLY A C 1
ATOM 1981 O O . GLY A 1 251 ? 5.273 1.543 -11.340 1.00 93.81 251 GLY A O 1
ATOM 1982 N N . VAL A 1 252 ? 6.591 2.761 -12.713 1.00 93.06 252 VAL A N 1
ATOM 1983 C CA . VAL A 1 252 ? 7.721 1.835 -12.799 1.00 93.06 252 VAL A CA 1
ATOM 1984 C C . VAL A 1 252 ? 8.834 2.392 -11.921 1.00 93.06 252 VAL A C 1
ATOM 1986 O O . VAL A 1 252 ? 9.579 3.281 -12.340 1.00 93.06 252 VAL A O 1
ATOM 1989 N N . TRP A 1 253 ? 8.904 1.898 -10.683 1.00 89.75 253 TRP A N 1
ATOM 199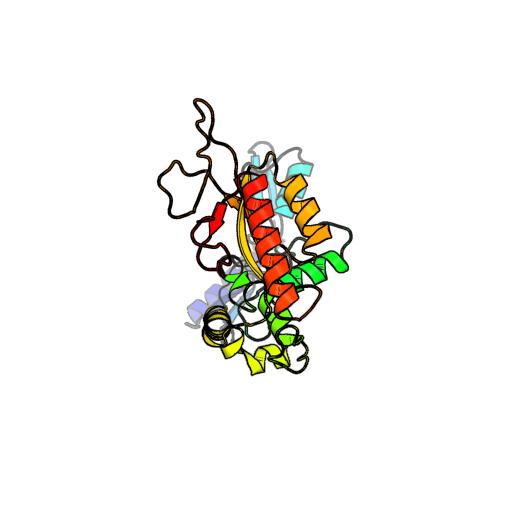0 C CA . TRP A 1 253 ? 9.848 2.379 -9.674 1.00 89.75 253 TRP A CA 1
ATOM 1991 C C . TRP A 1 253 ? 10.704 1.235 -9.132 1.00 89.75 253 TRP A C 1
ATOM 1993 O O . TRP A 1 253 ? 10.168 0.306 -8.525 1.00 89.75 253 TRP A O 1
ATOM 2003 N N . GLY A 1 254 ? 12.020 1.300 -9.318 1.00 87.50 254 GLY A N 1
ATOM 2004 C CA . GLY A 1 254 ? 12.946 0.308 -8.768 1.00 87.50 254 GLY A CA 1
ATOM 2005 C C . GLY A 1 254 ? 14.250 0.166 -9.547 1.00 87.50 254 GLY A C 1
ATOM 2006 O O . GLY A 1 254 ? 14.438 0.781 -10.597 1.00 87.50 2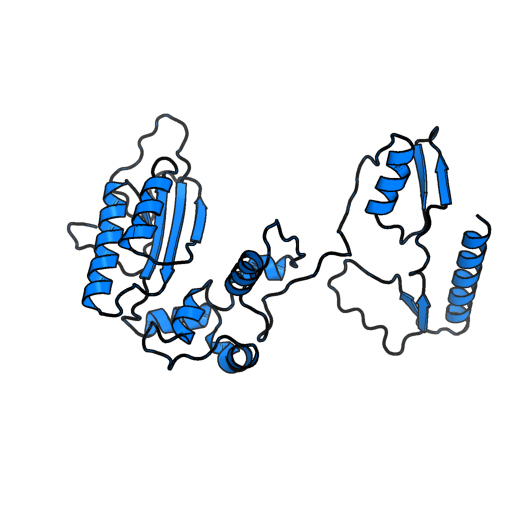54 GLY A O 1
ATOM 2007 N N . ALA A 1 255 ? 15.152 -0.671 -9.034 1.00 85.44 255 ALA A N 1
ATOM 2008 C CA . ALA A 1 255 ? 16.415 -0.971 -9.695 1.00 85.44 255 ALA A CA 1
ATOM 2009 C C . ALA A 1 255 ? 16.208 -1.841 -10.952 1.00 85.44 255 ALA A C 1
ATOM 2011 O O . ALA A 1 255 ? 15.456 -2.820 -10.901 1.00 85.44 255 ALA A O 1
ATOM 2012 N N . PRO A 1 256 ? 16.890 -1.533 -12.069 1.00 87.50 256 PRO A N 1
ATOM 2013 C CA . PRO A 1 256 ? 16.956 -2.414 -13.221 1.00 87.50 256 PRO A CA 1
ATOM 2014 C C . PRO A 1 256 ? 17.690 -3.708 -12.867 1.00 87.50 256 PRO A C 1
ATOM 2016 O O . PRO A 1 256 ? 18.510 -3.753 -11.959 1.00 87.50 256 PRO A O 1
ATOM 2019 N N . LYS A 1 257 ? 17.478 -4.758 -13.663 1.00 85.50 257 LYS A N 1
ATOM 2020 C CA . LYS A 1 257 ? 18.174 -6.045 -13.502 1.00 85.50 257 LYS A CA 1
ATOM 2021 C C . LYS A 1 257 ? 19.706 -5.936 -13.528 1.00 85.50 257 LYS A C 1
ATOM 2023 O O . LYS A 1 257 ? 20.387 -6.730 -12.883 1.00 85.50 257 LYS A O 1
ATOM 2028 N N . VAL A 1 258 ? 20.239 -5.002 -14.316 1.00 86.62 258 VAL A N 1
ATOM 2029 C CA . VAL A 1 258 ? 21.679 -4.765 -14.462 1.00 86.62 258 VAL A CA 1
ATOM 2030 C C . VAL A 1 258 ? 21.999 -3.371 -13.933 1.00 86.62 258 VAL A C 1
ATOM 2032 O O . VAL A 1 258 ? 21.513 -2.375 -14.461 1.00 86.62 258 VAL A O 1
ATOM 2035 N N . HIS A 1 259 ? 22.843 -3.299 -12.904 1.00 84.00 259 HIS A N 1
ATOM 2036 C CA . HIS A 1 259 ? 23.198 -2.057 -12.208 1.00 84.00 259 HIS A CA 1
ATOM 2037 C C . HIS A 1 259 ? 24.385 -1.336 -12.880 1.00 84.00 259 HIS A C 1
ATOM 2039 O O . HIS A 1 259 ? 25.397 -1.061 -12.240 1.00 84.00 259 HIS A O 1
ATOM 2045 N N . THR A 1 260 ? 24.285 -1.071 -14.186 1.00 86.44 260 THR A N 1
ATOM 2046 C CA . THR A 1 260 ? 25.264 -0.255 -14.936 1.00 86.44 260 THR A CA 1
ATOM 2047 C C . THR A 1 260 ? 24.602 1.017 -15.447 1.00 86.44 260 THR A C 1
ATOM 2049 O O . THR A 1 260 ? 23.386 1.046 -15.656 1.00 86.44 260 THR A O 1
ATOM 2052 N N . PHE A 1 261 ? 25.392 2.074 -15.633 1.00 85.81 261 PHE A N 1
ATOM 2053 C CA . PHE A 1 261 ? 24.892 3.352 -16.137 1.00 85.81 261 PHE A CA 1
ATOM 2054 C C . PHE A 1 261 ? 24.332 3.207 -17.556 1.00 85.81 261 PHE A C 1
ATOM 2056 O O . PHE A 1 261 ? 23.240 3.687 -17.852 1.00 85.81 261 PHE A O 1
ATOM 2063 N N . GLU A 1 262 ? 25.038 2.459 -18.398 1.00 89.69 262 GLU A N 1
ATOM 2064 C CA . GLU A 1 262 ? 24.702 2.209 -19.795 1.00 89.69 262 GLU A CA 1
ATOM 2065 C C . GLU A 1 262 ? 23.380 1.447 -19.920 1.00 89.69 262 GLU A C 1
ATOM 2067 O O . GLU A 1 262 ? 22.487 1.882 -20.645 1.00 89.69 262 GLU A O 1
ATOM 2072 N N . TYR A 1 263 ? 23.211 0.358 -19.159 1.00 90.06 263 TYR A N 1
ATOM 2073 C CA . TYR A 1 263 ? 21.956 -0.398 -19.164 1.00 90.06 263 TYR A CA 1
ATOM 2074 C C . TYR A 1 263 ? 20.788 0.429 -18.627 1.00 90.06 263 TYR A C 1
ATOM 2076 O O . TYR A 1 263 ? 19.671 0.327 -19.128 1.00 90.06 263 TYR A O 1
ATOM 2084 N N . TRP A 1 264 ? 21.025 1.251 -17.601 1.00 89.50 264 TRP A N 1
ATOM 2085 C CA . TRP A 1 264 ? 19.989 2.130 -17.071 1.00 89.50 264 TRP A CA 1
ATOM 2086 C C . TRP A 1 264 ? 19.542 3.171 -18.107 1.00 89.50 264 TRP A C 1
ATOM 2088 O O . TRP A 1 264 ? 18.339 3.397 -18.233 1.00 89.50 264 TRP A O 1
ATOM 2098 N N . ILE A 1 265 ? 20.459 3.764 -18.881 1.00 89.19 265 ILE A N 1
ATOM 2099 C CA . ILE A 1 265 ? 20.088 4.646 -20.001 1.00 89.19 265 ILE A CA 1
ATOM 2100 C C . ILE A 1 265 ? 19.260 3.862 -21.020 1.00 89.19 265 ILE A C 1
ATOM 2102 O O . ILE A 1 265 ? 18.145 4.271 -21.347 1.00 89.19 265 ILE A O 1
ATOM 2106 N N . GLU A 1 266 ? 19.778 2.715 -21.469 1.00 91.94 266 GLU A N 1
ATOM 2107 C CA . GLU A 1 266 ? 19.145 1.888 -22.497 1.00 91.94 266 GLU A CA 1
ATOM 2108 C C . GLU A 1 266 ? 17.708 1.518 -22.107 1.00 91.94 266 GLU A C 1
ATOM 2110 O O . GLU A 1 266 ? 16.775 1.703 -22.890 1.00 91.94 266 GLU A O 1
ATOM 2115 N N . ILE A 1 267 ? 17.492 1.030 -20.883 1.00 92.50 267 ILE A N 1
ATOM 2116 C CA . ILE A 1 267 ? 16.167 0.570 -20.461 1.00 92.50 267 ILE A CA 1
ATOM 2117 C C . ILE A 1 267 ? 15.173 1.725 -20.284 1.00 92.50 267 ILE A C 1
ATOM 2119 O O . ILE A 1 267 ? 13.995 1.555 -20.603 1.00 92.50 267 ILE A O 1
ATOM 2123 N N . ASN A 1 268 ? 15.625 2.904 -19.836 1.00 91.50 268 ASN A N 1
ATOM 2124 C CA . ASN A 1 268 ? 14.772 4.094 -19.754 1.00 91.50 268 ASN A CA 1
ATOM 2125 C C . ASN A 1 268 ? 14.372 4.581 -21.159 1.00 91.50 268 ASN A C 1
ATOM 2127 O O . ASN A 1 268 ? 13.189 4.825 -21.388 1.00 91.50 268 ASN A O 1
ATOM 2131 N N . GLN A 1 269 ? 15.307 4.626 -22.113 1.00 91.19 269 GLN A N 1
ATOM 2132 C CA . GLN A 1 269 ? 15.021 4.994 -23.508 1.00 91.19 269 GLN A CA 1
ATOM 2133 C C . GLN A 1 269 ? 14.094 3.986 -24.199 1.00 91.19 269 GLN A C 1
ATOM 2135 O O . GLN A 1 269 ? 13.193 4.360 -24.954 1.00 91.19 269 GLN A O 1
ATOM 2140 N N . ARG A 1 270 ? 14.269 2.687 -23.924 1.00 93.06 270 ARG A N 1
ATOM 2141 C CA . ARG A 1 270 ? 13.370 1.635 -24.421 1.00 93.06 270 ARG A CA 1
ATOM 2142 C C . ARG A 1 270 ? 11.963 1.777 -23.842 1.00 93.06 270 ARG A C 1
ATOM 2144 O O . ARG A 1 270 ? 10.995 1.565 -24.572 1.00 93.06 270 ARG A O 1
ATOM 2151 N N . LEU A 1 271 ? 11.841 2.147 -22.565 1.00 92.81 271 LEU A N 1
ATOM 2152 C CA . LEU A 1 271 ? 10.555 2.409 -21.914 1.00 92.81 271 LEU A CA 1
ATOM 2153 C C . LEU A 1 271 ? 9.843 3.619 -22.539 1.00 92.81 271 LEU A C 1
ATOM 2155 O O . LEU A 1 271 ? 8.668 3.509 -22.886 1.00 92.81 271 LEU A O 1
ATOM 2159 N N . GLU A 1 272 ? 10.558 4.724 -22.755 1.00 90.06 272 GLU A N 1
ATOM 2160 C CA . GLU A 1 272 ? 10.048 5.929 -23.432 1.00 90.06 272 GLU A CA 1
ATOM 2161 C C . GLU A 1 272 ? 9.626 5.626 -24.880 1.00 90.06 272 GLU A C 1
ATOM 2163 O O . GLU A 1 272 ? 8.500 5.917 -25.287 1.00 90.06 272 GLU A O 1
ATOM 2168 N N . SER A 1 273 ? 10.468 4.921 -25.640 1.00 90.75 273 SER A N 1
ATOM 2169 C CA . SER A 1 273 ? 10.157 4.513 -27.016 1.00 90.75 273 SER A CA 1
ATOM 2170 C C . SER A 1 273 ? 8.914 3.626 -27.090 1.00 90.75 273 SER A C 1
ATOM 2172 O O . SER A 1 273 ? 8.051 3.823 -27.951 1.00 90.75 273 SER A O 1
ATOM 2174 N N . LYS A 1 274 ? 8.778 2.666 -26.164 1.00 92.75 274 LYS A N 1
ATOM 2175 C CA . LYS A 1 274 ? 7.595 1.805 -26.102 1.00 92.75 274 LYS A CA 1
ATOM 2176 C C . LYS A 1 274 ? 6.341 2.586 -25.731 1.00 92.75 274 LYS A C 1
ATOM 2178 O O . LYS A 1 274 ? 5.265 2.287 -26.247 1.00 92.75 274 LYS A O 1
ATOM 2183 N N . LEU A 1 275 ? 6.468 3.571 -24.845 1.00 90.44 275 LEU A N 1
ATOM 2184 C CA . LEU A 1 275 ? 5.367 4.442 -24.456 1.00 90.44 275 LEU A CA 1
ATOM 2185 C C . LEU A 1 275 ? 4.833 5.236 -25.654 1.00 90.44 275 LEU A C 1
ATOM 2187 O O . LEU A 1 275 ? 3.617 5.292 -25.847 1.00 90.44 275 LEU A O 1
ATOM 2191 N N . ARG A 1 276 ? 5.727 5.776 -26.493 1.00 86.44 276 ARG A N 1
ATOM 2192 C CA . ARG A 1 276 ? 5.352 6.458 -27.743 1.00 86.44 276 ARG A CA 1
ATOM 2193 C C . ARG A 1 276 ? 4.642 5.522 -28.716 1.00 86.44 276 ARG A C 1
ATOM 2195 O O . ARG A 1 276 ? 3.580 5.872 -29.225 1.00 86.44 276 ARG A O 1
ATOM 2202 N N . GLU A 1 277 ? 5.165 4.307 -28.910 1.00 88.69 277 GLU A N 1
ATOM 2203 C CA . GLU A 1 277 ? 4.558 3.288 -29.788 1.00 88.69 277 GLU A CA 1
ATOM 2204 C C . GLU A 1 277 ? 3.090 3.008 -29.422 1.00 88.69 277 GLU A C 1
ATOM 2206 O O . GLU A 1 277 ? 2.251 2.821 -30.301 1.00 88.69 277 GLU A O 1
ATOM 2211 N N . VAL A 1 278 ? 2.765 2.982 -28.125 1.00 87.56 278 VAL A N 1
ATOM 2212 C CA . VAL A 1 278 ? 1.404 2.688 -27.644 1.00 87.56 278 VAL A CA 1
ATOM 2213 C C . VAL A 1 278 ? 0.531 3.931 -27.455 1.00 87.56 278 VAL A C 1
ATOM 2215 O O . VAL A 1 278 ? -0.595 3.805 -26.971 1.00 87.56 278 VAL A O 1
ATOM 2218 N N . GLY A 1 279 ? 1.028 5.119 -27.813 1.00 81.62 279 GLY A N 1
ATOM 2219 C CA . GLY A 1 279 ? 0.316 6.379 -27.612 1.00 81.62 279 GLY A CA 1
ATOM 2220 C C . GLY A 1 279 ? 0.047 6.663 -26.134 1.00 81.62 279 GLY A C 1
ATOM 2221 O O . GLY A 1 279 ? -1.080 6.987 -25.759 1.00 81.62 279 GLY A O 1
ATOM 2222 N N . GLY A 1 280 ? 1.051 6.469 -25.280 1.00 85.38 280 GLY A N 1
ATOM 2223 C CA . GLY A 1 280 ? 0.999 6.850 -23.873 1.00 85.38 280 GLY A CA 1
ATOM 2224 C C . GLY A 1 280 ? 1.579 8.239 -23.601 1.00 85.38 280 GLY A C 1
ATOM 2225 O O . GLY A 1 280 ? 2.041 8.932 -24.502 1.00 85.38 280 GLY A O 1
ATOM 2226 N N . MET A 1 281 ? 1.538 8.643 -22.334 1.00 86.44 281 MET A N 1
ATOM 2227 C CA . MET A 1 281 ? 2.013 9.937 -21.836 1.00 86.44 281 MET A CA 1
ATOM 2228 C C . MET A 1 281 ? 2.940 9.739 -20.645 1.00 86.44 281 MET A C 1
ATOM 2230 O O . MET A 1 281 ? 2.697 8.858 -19.818 1.00 86.44 281 MET A O 1
ATOM 2234 N N . LYS A 1 282 ? 3.961 10.585 -20.520 1.00 86.81 282 LYS A N 1
ATOM 2235 C CA . LYS A 1 282 ? 4.929 10.540 -19.420 1.00 86.81 282 LYS A CA 1
ATOM 2236 C C . LYS A 1 282 ? 4.784 11.734 -18.481 1.00 86.81 282 LYS A C 1
ATOM 2238 O O . LYS A 1 282 ? 4.455 12.850 -18.884 1.00 86.81 282 LYS A O 1
ATOM 2243 N N . TRP A 1 283 ? 5.009 11.491 -17.194 1.00 85.31 283 TRP A N 1
ATOM 2244 C CA . TRP A 1 283 ? 5.086 12.533 -16.181 1.00 85.31 283 TRP A CA 1
ATOM 2245 C C . TRP A 1 283 ? 6.532 13.021 -16.075 1.00 85.31 283 TRP A C 1
ATOM 2247 O O . TRP A 1 283 ? 7.457 12.239 -15.874 1.00 85.31 283 TRP A O 1
ATOM 2257 N N . MET A 1 284 ? 6.719 14.335 -16.173 1.00 81.38 284 MET A N 1
ATOM 2258 C CA . MET A 1 284 ? 8.030 14.949 -16.426 1.00 81.38 284 MET A CA 1
ATOM 2259 C C . MET A 1 284 ? 8.933 15.100 -15.194 1.00 81.38 284 MET A C 1
ATOM 2261 O O . MET A 1 284 ? 9.980 15.731 -15.287 1.00 81.38 284 MET A O 1
ATOM 2265 N N . TYR A 1 285 ? 8.544 14.558 -14.036 1.00 77.44 285 TYR A N 1
ATOM 2266 C CA . TYR A 1 285 ? 9.352 14.665 -12.815 1.00 77.44 285 TYR A CA 1
ATOM 2267 C C . TYR A 1 285 ? 10.512 13.654 -12.765 1.00 77.44 285 TYR A C 1
ATOM 2269 O O . TYR A 1 285 ? 11.448 13.836 -11.985 1.00 77.44 285 TYR A O 1
ATOM 2277 N N . GLY A 1 286 ? 10.432 12.577 -13.552 1.00 77.56 286 GLY A N 1
ATOM 2278 C CA . GLY A 1 286 ? 11.511 11.602 -13.708 1.00 77.56 286 GLY A CA 1
ATOM 2279 C C . GLY A 1 286 ? 12.593 12.084 -14.678 1.00 77.56 286 GLY A C 1
ATOM 2280 O O . GLY A 1 286 ? 12.454 13.122 -15.323 1.00 77.56 286 GLY A O 1
ATOM 2281 N N . PHE A 1 287 ? 13.670 11.305 -14.812 1.00 79.00 287 PHE A N 1
ATOM 2282 C CA . PHE A 1 287 ? 14.684 11.555 -15.842 1.00 79.00 287 PHE A CA 1
ATOM 2283 C C . PHE A 1 287 ? 14.058 11.461 -17.232 1.00 79.00 287 PHE A C 1
ATOM 2285 O O . PHE A 1 287 ? 13.372 10.481 -17.512 1.00 79.00 287 PHE A O 1
ATOM 2292 N N . ASN A 1 288 ? 14.305 12.456 -18.086 1.00 79.06 288 ASN A N 1
ATOM 2293 C CA . ASN A 1 288 ? 13.921 12.447 -19.497 1.00 79.06 288 ASN A CA 1
ATOM 2294 C C . ASN A 1 288 ? 15.183 12.248 -20.327 1.00 79.06 288 ASN A C 1
ATOM 2296 O O . ASN A 1 288 ? 16.117 13.041 -20.204 1.00 79.06 288 ASN A O 1
ATOM 2300 N N . LEU A 1 289 ? 15.220 11.161 -21.095 1.00 79.12 289 LEU A N 1
ATOM 2301 C CA . LEU A 1 289 ? 16.354 10.818 -21.958 1.00 79.12 289 LEU A CA 1
ATOM 2302 C C . LEU A 1 289 ? 16.033 11.014 -23.446 1.00 79.12 289 LEU A C 1
ATOM 2304 O O . LEU A 1 289 ? 16.856 10.671 -24.296 1.00 79.12 289 LEU A O 1
ATOM 2308 N N . GLU A 1 290 ? 14.861 11.580 -23.737 1.00 70.88 290 GLU A N 1
ATOM 2309 C CA . GLU A 1 290 ? 14.468 12.045 -25.063 1.00 70.88 290 GLU A CA 1
ATOM 2310 C C . GLU A 1 290 ? 15.384 13.196 -25.504 1.00 70.88 290 GLU A C 1
ATOM 2312 O O . GLU A 1 290 ? 15.767 14.057 -24.709 1.00 70.88 290 GLU A O 1
ATOM 2317 N N . ASN A 1 291 ? 15.762 13.181 -26.780 1.00 73.50 291 ASN A N 1
ATOM 2318 C CA . ASN A 1 291 ? 16.486 14.278 -27.417 1.00 73.50 291 ASN A CA 1
ATOM 2319 C C . ASN A 1 291 ? 15.510 15.358 -27.929 1.00 73.50 291 ASN A C 1
ATOM 2321 O O . ASN A 1 291 ? 14.300 15.148 -27.953 1.00 73.50 291 ASN A O 1
ATOM 2325 N N . ASP A 1 292 ? 16.039 16.502 -28.368 1.00 65.62 292 ASP A N 1
ATOM 2326 C CA . ASP A 1 292 ? 15.235 17.642 -28.840 1.00 65.62 292 ASP A CA 1
ATOM 2327 C C . ASP A 1 292 ? 14.320 17.316 -30.040 1.00 65.62 292 ASP A C 1
ATOM 2329 O O . ASP A 1 292 ? 13.318 17.994 -30.234 1.00 65.62 292 ASP A O 1
ATOM 2333 N N . GLU A 1 293 ? 14.651 16.310 -30.859 1.00 64.00 293 GLU A N 1
ATOM 2334 C CA . GLU A 1 293 ? 13.804 15.873 -31.985 1.00 64.00 293 GLU A CA 1
ATOM 2335 C C . GLU A 1 293 ? 12.656 14.956 -31.531 1.00 64.00 293 GLU A C 1
ATOM 2337 O O . GLU A 1 293 ? 11.655 14.797 -32.233 1.00 64.00 293 GLU A O 1
ATOM 2342 N N . GLU A 1 294 ? 12.817 14.330 -30.367 1.00 62.97 294 GLU A N 1
ATOM 2343 C CA . GLU A 1 294 ? 11.884 13.386 -29.764 1.00 62.97 294 GLU A CA 1
ATOM 2344 C C . GLU A 1 294 ? 10.875 14.043 -28.808 1.00 62.97 294 GLU A C 1
ATOM 2346 O O . GLU A 1 294 ? 9.808 13.462 -28.583 1.00 62.97 294 GLU A O 1
ATOM 2351 N N . PHE A 1 295 ? 11.209 15.226 -28.281 1.00 59.12 295 PHE A N 1
ATOM 2352 C CA . PHE A 1 295 ? 10.401 16.035 -27.361 1.00 59.12 295 PHE A CA 1
ATOM 2353 C C . PHE A 1 295 ? 9.317 16.857 -28.078 1.00 59.12 295 PHE A C 1
ATOM 2355 O O . PHE A 1 295 ? 8.146 16.821 -27.624 1.00 59.12 295 PHE A O 1
#

Organism: Dothistroma septosporum (strain NZE10 / CBS 128990) (NCBI:txid675120)

Foldseek 3Di:
DVVVVVLVVVLVVLVVVCVVVVFAEEEDLDDDPDPDDDDCPPGHYDYPVPQADWDDADPVVRDTDGGPNNAQVNVQVVQVVVVHGDPDGPHDPSPAAEAAAPDLQHDQPVVVVVVCVVVDPDDHDHHYPPVRVVCSCQFQVNPAVQLVCCCLQVNHDNHDPHSVVSNVCVVCRGNVNVVVCPVVVPRSQKDWWKKKAFPVCVVVLVVCCCPQQVADDKDKDWDFDDADDDPWDFPDGPPDPDDGTTMIIITRIHHGPDSDPVVSLVSNVVSVVVCNVRRMTIDPPGDDSDDPVRD

InterPro domains:
  IPR006094 FAD linked oxidase, N-terminal [PF01565] (10-86)
  IPR016169 FAD-binding, type PCMH, subdomain 2 [G3DSA:3.30.465.10] (25-98)
  IPR036318 FAD-binding, type PCMH-like superfamily [SSF56176] (6-96)
  IPR040165 Delta(24)-sterol reductase [PTHR10801] (98-295)

Sequence (295 aa):
MDAHAERVRQIAADAKGFHDTKQRWRINHGSTNSTRNQSTKGMSVIDTSKMNHILSIDTEKLSILVEPNVPMDRLIEATLAHDLIPSLVIDFPASLPVQRFSASTDPWFYTHVQARIGHSKGPVVELIPVPEYLFRYDRGSFWVGESILRGDNGACGAIPNIKWTRKLLDPLLHTRMLYAAVHAGGFNGQIIQDIVVPYSVASKFLGWVATEVQVWPLWLCPVRYSANPTLHPFQNPIQSSGPQPQMLNIGVWGAPKVHTFEYWIEINQRLESKLREVGGMKWMYGFNLENDEEF

pLDDT: mean 83.19, std 11.18, range [51.12, 96.44]

Secondary structure (DSSP, 8-state):
-HHHHHHHHHHHHHHHHHHHTT--EEEE-S--S--S----TTSEEEE-TT---EEEEETTTTEEEE-TT--HHHHHHHHHTTT---S------TTSPB----STTSPPHHHHHHHHHHH-SS----B--HHHHHTTTTBTTTTHHHHHHHTTTSSSS----SHHHHHHSGGGSBHHHHHHHHHHSS--S-EEEEEEEEHHHHHHHHHHIIIII---SEEEEEEE--PSP-SS--SS----SSPPPEEEEEEEEE--SS--HHHHHHHHHHHHHHHHHTT-EE-TTS-----TTT-

Radius of gyration: 28.3 Å; chains: 1; bounding box: 71×40×79 Å